Protein AF-A0AAU6DIJ4-F1 (afdb_monomer)

pLDDT: mean 85.03, std 16.24, range [32.97, 98.44]

Secondary structure (DSSP, 8-state):
-PPPHHHHHHHHHHHHHHHHHHHHTT-HHHHHHHHHHHHHHHHHHHHH--SS-HHHHHHHHHHHHHHHHHHHHHTT-HHHHHHHHHHHHHHHHHH-TTTT-GGGHHHHHH-GGG--EEEE-TTS-EEEEE-HHHHHHHHHHHHHHHHHHHHH-TT-----SPPEETT-SGGGT-TT-STTGGGEE-GGGTT--HHHHHHHHHHHHHHHHHHHHTT-GGGHHHHHHHHHHHHHHHTTPPP---PPPPP-

Radius of gyration: 17.23 Å; Cα contacts (8 Å, |Δi|>4): 361; chains: 1; bounding box: 40×43×54 Å

Foldseek 3Di:
DQPDLVVLQLQLQVLLVQLVVCVVVVNLVSSLVSLVRSLVSLLSSVVRDDDDPLLLSLLVNLVSLLVSLVSCVVVVVLLVSLLSLLLSLLSLLVNQPQSLDLVCVVVLQPDPVVPFAFRDHNPRDGHDTHRNLNSLLSNLVSLLSNLVSCLVCVPRDPPPDFQAESPPVCCVVPSPDSVNSSRHAHPVCGPPRSLRSSLVSLVSSLSSLVSSCVPPVVSVVVNVVSVVSSVCSVVVHRDPDDDPDDDD

Sequence (248 aa):
MAFDAESLVRAALAAWEEARAHEAAGRPYKAISAYRRGLTRFLGYRRSVHSLDTAAIYYAFGAMAREMTQQLDRAGAQRKSLEYGRMALVASHLGDPAGGDPQRIPGVLNATRAAPVHQRVLGGGQGPLLAPAVRVAGGAEARALLAGLLRKYPKVRARKRAGWPVDSGDWERGFRAVEPYIQAVSPSCVGLDDHAEMLQLAAESALLYRALSRFAPEYEADARRAEKDLAGMRSGSRPSGIRPSGVR

Structure (mmCIF, N/CA/C/O backbone):
data_AF-A0AAU6DIJ4-F1
#
_entry.id   AF-A0AAU6DIJ4-F1
#
loop_
_atom_site.group_PDB
_atom_site.id
_atom_site.type_symbol
_atom_site.label_atom_id
_atom_site.label_alt_id
_atom_site.label_comp_id
_atom_site.label_asym_id
_atom_site.label_entity_id
_atom_site.label_seq_id
_atom_site.pdbx_PDB_ins_code
_atom_site.Cartn_x
_atom_site.Cartn_y
_atom_site.Cartn_z
_atom_site.occupancy
_atom_site.B_iso_or_equiv
_atom_site.auth_seq_id
_atom_site.auth_comp_id
_atom_site.auth_asym_id
_atom_site.auth_atom_id
_atom_site.pdbx_PDB_model_num
ATOM 1 N N . MET A 1 1 ? -8.858 3.814 -31.417 1.00 41.84 1 MET A N 1
ATOM 2 C CA . MET A 1 1 ? -7.444 4.133 -31.124 1.00 41.84 1 MET A CA 1
ATOM 3 C C . MET A 1 1 ? -7.043 3.386 -29.866 1.00 41.84 1 MET A C 1
ATOM 5 O O . MET A 1 1 ? -7.542 3.723 -28.799 1.00 41.84 1 MET A O 1
ATOM 9 N N . ALA A 1 2 ? -6.234 2.334 -29.993 1.00 49.84 2 ALA A N 1
ATOM 10 C CA . ALA A 1 2 ? -5.614 1.697 -28.836 1.00 49.84 2 ALA A CA 1
ATOM 11 C C . ALA A 1 2 ? -4.536 2.655 -28.314 1.00 49.84 2 ALA A C 1
ATOM 13 O O . ALA A 1 2 ? -3.652 3.045 -29.073 1.00 49.84 2 ALA A O 1
ATOM 14 N N . PHE A 1 3 ? -4.651 3.113 -27.067 1.00 56.78 3 PHE A N 1
ATOM 15 C CA . PHE A 1 3 ? -3.557 3.850 -26.442 1.00 56.78 3 PHE A CA 1
ATOM 16 C C . PHE A 1 3 ? -2.382 2.890 -26.274 1.00 56.78 3 PHE A C 1
ATOM 18 O O . PHE A 1 3 ? -2.567 1.782 -25.774 1.00 56.78 3 PHE A O 1
ATOM 25 N N . ASP A 1 4 ? -1.189 3.319 -26.680 1.00 80.56 4 ASP A N 1
ATOM 26 C CA . ASP A 1 4 ? 0.038 2.591 -26.379 1.00 80.56 4 ASP A CA 1
ATOM 27 C C . ASP A 1 4 ? 0.159 2.451 -24.853 1.00 80.56 4 ASP A C 1
ATOM 29 O O . ASP A 1 4 ? 0.214 3.447 -24.125 1.00 80.56 4 ASP A O 1
ATOM 33 N N . ALA A 1 5 ? 0.141 1.214 -24.361 1.00 82.00 5 ALA A N 1
ATOM 34 C CA . ALA A 1 5 ? 0.205 0.911 -22.942 1.00 82.00 5 ALA A CA 1
ATOM 35 C C . ALA A 1 5 ? 1.461 1.521 -22.295 1.00 82.00 5 ALA A C 1
ATOM 37 O O . ALA A 1 5 ? 1.391 2.078 -21.198 1.00 82.00 5 ALA A O 1
ATOM 38 N N . GLU A 1 6 ? 2.587 1.520 -23.005 1.00 84.38 6 GLU A N 1
ATOM 39 C CA . GLU A 1 6 ? 3.833 2.097 -22.507 1.00 84.38 6 GLU A CA 1
ATOM 40 C C . GLU A 1 6 ? 3.727 3.624 -22.361 1.00 84.38 6 GLU A C 1
ATOM 42 O O . GLU A 1 6 ? 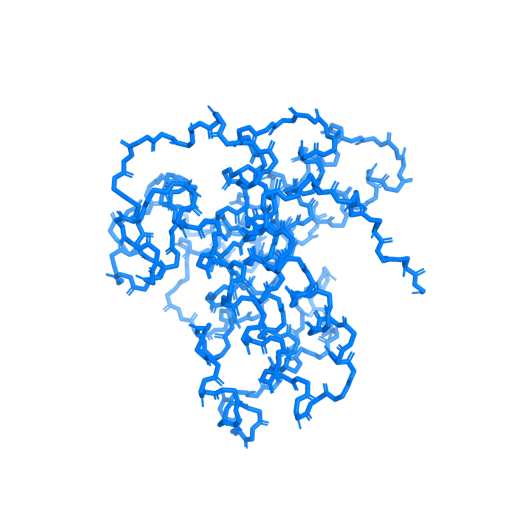4.188 4.197 -21.369 1.00 84.38 6 GLU A O 1
ATOM 47 N N . SER A 1 7 ? 3.027 4.299 -23.281 1.00 87.25 7 SER A N 1
ATOM 48 C CA . SER A 1 7 ? 2.737 5.735 -23.163 1.00 87.25 7 SER A CA 1
ATOM 49 C C . SER A 1 7 ? 1.947 6.078 -21.891 1.00 87.25 7 SER A C 1
ATOM 51 O O . SER A 1 7 ? 2.198 7.108 -21.259 1.00 87.25 7 SER A O 1
ATOM 53 N N . LEU A 1 8 ? 1.030 5.198 -21.467 1.00 88.81 8 LEU A N 1
ATOM 54 C CA . LEU A 1 8 ? 0.241 5.379 -20.247 1.00 88.81 8 LEU A CA 1
ATOM 55 C C . LEU A 1 8 ? 1.105 5.208 -18.997 1.00 88.81 8 LEU A C 1
ATOM 57 O O . LEU A 1 8 ? 1.007 6.031 -18.088 1.00 88.81 8 LEU A O 1
ATOM 61 N N . VAL A 1 9 ? 1.979 4.198 -18.968 1.00 89.31 9 VAL A N 1
ATOM 62 C CA . VAL A 1 9 ? 2.933 3.993 -17.865 1.00 89.31 9 VAL A CA 1
ATOM 63 C C . VAL A 1 9 ? 3.878 5.182 -17.752 1.00 89.31 9 VAL A C 1
ATOM 65 O O . VAL A 1 9 ? 4.013 5.759 -16.676 1.00 89.31 9 VAL A O 1
ATOM 68 N N . ARG A 1 10 ? 4.472 5.621 -18.863 1.00 90.75 10 ARG A N 1
ATOM 69 C CA . ARG A 1 10 ? 5.378 6.775 -18.880 1.00 90.75 10 ARG A CA 1
ATOM 70 C C . ARG A 1 10 ? 4.699 8.047 -18.380 1.00 90.75 10 ARG A C 1
ATOM 72 O O . ARG A 1 10 ? 5.269 8.762 -17.560 1.00 90.75 10 ARG A O 1
ATOM 79 N N . ALA A 1 11 ? 3.470 8.310 -18.827 1.00 92.75 11 ALA A N 1
ATOM 80 C CA . ALA A 1 11 ? 2.687 9.448 -18.355 1.00 92.75 11 ALA A CA 1
ATOM 81 C C . ALA A 1 11 ? 2.325 9.331 -16.864 1.00 92.75 11 ALA A C 1
ATOM 83 O O . ALA A 1 11 ? 2.286 10.344 -16.165 1.00 92.75 11 ALA A O 1
ATOM 84 N N . ALA A 1 12 ? 2.073 8.114 -16.367 1.00 94.00 12 ALA A N 1
ATOM 85 C CA . ALA A 1 12 ? 1.830 7.871 -14.950 1.00 94.00 12 ALA A CA 1
ATOM 86 C C . ALA A 1 12 ? 3.069 8.195 -14.105 1.00 94.00 12 ALA A C 1
ATOM 88 O O . ALA A 1 12 ? 2.968 8.939 -13.132 1.00 94.00 12 ALA A O 1
ATOM 89 N N . LEU A 1 13 ? 4.238 7.693 -14.513 1.00 93.88 13 LEU A N 1
ATOM 90 C CA . LEU A 1 13 ? 5.513 7.924 -13.831 1.00 93.88 13 LEU A CA 1
ATOM 91 C C . LEU A 1 13 ? 5.922 9.401 -13.868 1.00 93.88 13 LEU A C 1
ATOM 93 O O . LEU A 1 13 ? 6.339 9.938 -12.849 1.00 93.88 13 LEU A O 1
ATOM 97 N N . ALA A 1 14 ? 5.723 10.089 -14.997 1.00 95.75 14 ALA A N 1
ATOM 98 C CA . ALA A 1 14 ? 5.971 11.529 -15.094 1.00 95.75 14 ALA A CA 1
ATOM 99 C C . ALA A 1 14 ? 5.113 12.326 -14.099 1.00 95.75 14 ALA A C 1
ATOM 101 O O . ALA A 1 14 ? 5.614 13.208 -13.406 1.00 95.75 14 ALA A O 1
ATOM 102 N N . ALA A 1 15 ? 3.828 11.979 -13.984 1.00 97.00 15 ALA A N 1
ATOM 103 C CA . ALA A 1 15 ? 2.934 12.598 -13.012 1.00 97.00 15 ALA A CA 1
ATOM 104 C C . ALA A 1 15 ? 3.307 12.249 -11.559 1.00 97.00 15 ALA A C 1
ATOM 106 O O . ALA A 1 15 ? 3.036 13.046 -10.662 1.00 97.00 15 ALA A O 1
ATOM 107 N N . TRP A 1 16 ? 3.930 11.088 -11.320 1.00 96.69 16 TRP A N 1
ATOM 108 C CA . TRP A 1 16 ? 4.452 10.716 -10.004 1.00 96.69 16 TRP A CA 1
ATOM 109 C C . TRP A 1 16 ? 5.577 11.650 -9.562 1.00 96.69 16 TRP A C 1
ATOM 111 O O . TRP A 1 16 ? 5.508 12.239 -8.485 1.00 96.69 16 TRP A O 1
ATOM 121 N N . GLU A 1 17 ? 6.582 11.818 -10.419 1.00 96.12 17 GLU A N 1
ATOM 122 C CA . GLU A 1 17 ? 7.731 12.683 -10.146 1.00 96.12 17 GLU A CA 1
ATOM 123 C C . GLU A 1 17 ? 7.293 14.147 -9.993 1.00 96.12 17 GLU A C 1
ATOM 125 O O . GLU A 1 17 ? 7.708 14.833 -9.060 1.00 96.12 17 GLU A O 1
ATOM 130 N N . GLU A 1 18 ? 6.361 14.614 -10.831 1.00 97.62 18 GLU A N 1
ATOM 131 C CA . GLU A 1 18 ? 5.752 15.943 -10.692 1.00 97.62 18 GLU A CA 1
ATOM 132 C C . GLU A 1 18 ? 5.031 16.110 -9.342 1.00 97.62 18 GLU A C 1
ATOM 134 O O . GLU A 1 18 ? 5.143 17.156 -8.695 1.00 97.62 18 GLU A O 1
ATOM 139 N N . ALA A 1 19 ? 4.305 15.084 -8.885 1.00 97.44 19 ALA A N 1
ATOM 140 C CA . ALA A 1 19 ? 3.608 15.120 -7.605 1.00 97.44 19 ALA A CA 1
ATOM 141 C C . ALA A 1 19 ? 4.580 15.237 -6.426 1.00 97.44 19 ALA A C 1
ATOM 143 O O . ALA A 1 19 ? 4.375 16.086 -5.554 1.00 97.44 19 ALA A O 1
ATOM 144 N N . ARG A 1 20 ? 5.664 14.453 -6.435 1.00 97.06 20 ARG A N 1
ATOM 145 C CA . ARG A 1 20 ? 6.728 14.516 -5.422 1.00 97.06 20 ARG A CA 1
ATOM 146 C C . ARG A 1 20 ? 7.462 15.853 -5.445 1.00 97.06 20 ARG A C 1
ATOM 148 O O . ARG A 1 20 ? 7.707 16.427 -4.388 1.00 97.06 20 ARG A O 1
ATOM 155 N N . ALA A 1 21 ? 7.727 16.411 -6.626 1.00 97.62 21 ALA A N 1
ATOM 156 C CA . ALA A 1 21 ? 8.303 17.749 -6.751 1.00 97.62 21 ALA A CA 1
ATOM 157 C C . ALA A 1 21 ? 7.377 18.831 -6.162 1.00 97.62 21 ALA A C 1
ATOM 159 O O . ALA A 1 21 ? 7.832 19.759 -5.492 1.00 97.62 21 ALA A O 1
ATOM 160 N N . HIS A 1 22 ? 6.060 18.717 -6.365 1.00 97.88 22 HIS A N 1
ATOM 161 C CA . HIS A 1 22 ? 5.090 19.606 -5.727 1.00 97.88 22 HIS A CA 1
ATOM 162 C C . HIS A 1 22 ? 5.001 19.417 -4.210 1.00 97.88 22 HIS A C 1
ATOM 164 O O . HIS A 1 22 ? 4.841 20.412 -3.504 1.00 97.88 22 HIS A O 1
ATOM 170 N N . GLU A 1 23 ? 5.119 18.188 -3.709 1.00 95.50 23 GLU A N 1
ATOM 171 C CA . GLU A 1 23 ? 5.196 17.906 -2.273 1.00 95.50 23 GLU A CA 1
ATOM 172 C C . GLU A 1 23 ? 6.442 18.545 -1.650 1.00 95.50 23 GLU A C 1
ATOM 174 O O . GLU A 1 23 ? 6.312 19.310 -0.695 1.00 95.50 23 GLU A O 1
ATOM 179 N N . ALA A 1 24 ? 7.619 18.333 -2.247 1.00 96.56 24 ALA A N 1
ATOM 180 C CA . ALA A 1 24 ? 8.877 18.936 -1.808 1.00 96.56 24 ALA A CA 1
ATOM 181 C C . ALA A 1 24 ? 8.829 20.476 -1.822 1.00 96.56 24 ALA A C 1
ATOM 183 O O . ALA A 1 24 ? 9.413 21.129 -0.963 1.00 96.56 24 ALA A O 1
ATOM 184 N N . ALA A 1 25 ? 8.079 21.065 -2.758 1.00 97.00 25 ALA A N 1
ATOM 185 C CA . ALA A 1 25 ? 7.860 22.508 -2.842 1.00 97.00 25 ALA A CA 1
ATOM 186 C C . ALA A 1 25 ? 6.740 23.039 -1.919 1.00 97.00 25 ALA A C 1
ATOM 188 O O . ALA A 1 25 ? 6.366 24.208 -2.040 1.00 97.00 25 ALA A O 1
ATOM 189 N N . GLY A 1 26 ? 6.144 22.207 -1.056 1.00 95.75 26 GLY A N 1
ATOM 190 C CA . GLY A 1 26 ? 5.075 22.616 -0.138 1.00 95.75 26 GLY A CA 1
ATOM 191 C C . GLY A 1 26 ? 3.753 22.973 -0.829 1.00 95.75 26 GLY A C 1
ATOM 192 O O . GLY A 1 26 ? 3.001 23.815 -0.342 1.00 95.75 26 GLY A O 1
ATOM 193 N N . ARG A 1 27 ? 3.454 22.369 -1.989 1.00 96.69 27 ARG A N 1
ATOM 194 C CA . ARG A 1 27 ? 2.261 22.654 -2.814 1.00 96.69 27 ARG A CA 1
ATOM 195 C C . ARG A 1 27 ? 1.278 21.469 -2.801 1.00 96.69 27 ARG A C 1
ATOM 197 O O . ARG A 1 27 ? 1.095 20.820 -3.836 1.00 96.69 27 ARG A O 1
ATOM 204 N N . PRO A 1 28 ? 0.587 21.196 -1.676 1.00 94.12 28 PRO A N 1
ATOM 205 C CA . PRO A 1 28 ? -0.159 19.949 -1.467 1.00 94.12 28 PRO A CA 1
ATOM 206 C C . PRO A 1 28 ? -1.292 19.735 -2.478 1.00 94.12 28 PRO A C 1
ATOM 208 O O . PRO A 1 28 ? -1.446 18.641 -3.013 1.00 94.12 28 PRO A O 1
ATOM 211 N N . TYR A 1 29 ? -2.052 20.776 -2.830 1.00 94.81 29 TYR A N 1
ATOM 212 C CA . TYR A 1 29 ? -3.134 20.646 -3.815 1.00 94.81 29 TYR A CA 1
ATOM 213 C C . TYR A 1 29 ? -2.626 20.316 -5.224 1.00 94.81 29 TYR A C 1
ATOM 215 O O . TYR A 1 29 ? -3.267 19.556 -5.953 1.00 94.81 29 TYR A O 1
ATOM 223 N N . LYS A 1 30 ? -1.460 20.855 -5.607 1.00 97.25 30 LYS A N 1
ATOM 224 C CA . LYS A 1 30 ? -0.835 20.528 -6.894 1.00 97.25 30 LYS A CA 1
ATOM 225 C C . LYS A 1 30 ? -0.292 19.100 -6.882 1.00 97.25 30 LYS A C 1
ATOM 227 O O . LYS A 1 30 ? -0.527 18.379 -7.847 1.00 97.25 30 LYS A O 1
ATOM 232 N N . ALA A 1 31 ? 0.323 18.673 -5.776 1.00 97.12 31 ALA A N 1
ATOM 233 C CA . ALA A 1 31 ? 0.761 17.291 -5.586 1.00 97.12 31 ALA A CA 1
ATOM 234 C C . ALA A 1 31 ? -0.414 16.307 -5.713 1.00 97.12 31 ALA A C 1
ATOM 236 O O . ALA A 1 31 ? -0.369 15.397 -6.535 1.00 97.12 31 ALA A O 1
ATOM 237 N N . ILE A 1 32 ? -1.522 16.543 -4.998 1.00 96.62 32 ILE A N 1
ATOM 238 C CA . ILE A 1 32 ? -2.745 15.720 -5.076 1.00 96.62 32 ILE A CA 1
ATOM 239 C C . ILE A 1 32 ? -3.291 15.656 -6.510 1.00 96.62 32 ILE A C 1
ATOM 241 O O . ILE A 1 32 ? -3.695 14.588 -6.976 1.00 96.62 32 ILE A O 1
ATOM 245 N N . SER A 1 33 ? -3.311 16.785 -7.226 1.00 96.81 33 SER A N 1
ATOM 246 C CA . SER A 1 33 ? -3.764 16.828 -8.621 1.00 96.81 33 SER A CA 1
ATOM 247 C C . SER A 1 33 ? -2.875 15.978 -9.537 1.00 96.81 33 SER A C 1
ATOM 249 O O . SER A 1 33 ? -3.395 15.191 -10.333 1.00 96.81 33 SER A O 1
ATOM 251 N N . ALA A 1 34 ? -1.552 16.087 -9.392 1.00 97.56 34 ALA A N 1
ATOM 252 C CA . ALA A 1 34 ? -0.582 15.305 -10.153 1.00 97.56 34 ALA A CA 1
ATOM 253 C C . ALA A 1 34 ? -0.686 13.801 -9.839 1.00 97.56 34 ALA A C 1
ATOM 255 O O . ALA A 1 34 ? -0.855 13.011 -10.770 1.00 97.56 34 ALA A O 1
ATOM 256 N N . TYR A 1 35 ? -0.753 13.411 -8.558 1.00 97.56 35 TYR A N 1
ATOM 257 C CA . TYR A 1 35 ? -1.006 12.023 -8.151 1.00 97.56 35 TYR A CA 1
ATOM 258 C C . TYR A 1 35 ? -2.281 11.466 -8.797 1.00 97.56 35 TYR A C 1
ATOM 260 O O . TYR A 1 35 ? -2.257 10.403 -9.416 1.00 97.56 35 TYR A O 1
ATOM 268 N N . ARG A 1 36 ? -3.394 12.212 -8.745 1.00 95.06 36 ARG A N 1
ATOM 269 C CA . ARG A 1 36 ? -4.663 11.790 -9.359 1.00 95.06 36 ARG A CA 1
ATOM 270 C C . ARG A 1 36 ? -4.521 11.530 -10.859 1.00 95.06 36 ARG A C 1
ATOM 272 O O . ARG A 1 36 ? -5.084 10.556 -11.367 1.00 95.06 36 ARG A O 1
ATOM 279 N N . ARG A 1 37 ? -3.795 12.395 -11.581 1.00 95.31 37 ARG A N 1
ATOM 280 C CA . ARG A 1 37 ? -3.504 12.183 -13.009 1.00 95.31 37 ARG A CA 1
ATOM 281 C C . ARG A 1 37 ? -2.711 10.894 -13.202 1.00 95.31 37 ARG A C 1
ATOM 283 O O . ARG A 1 37 ? -3.118 10.086 -14.031 1.00 95.31 37 ARG A O 1
ATOM 290 N N . GLY A 1 38 ? -1.657 10.676 -12.416 1.00 94.50 38 GLY A N 1
ATOM 291 C CA . GLY A 1 38 ? -0.830 9.469 -12.478 1.00 94.50 38 GLY A CA 1
ATOM 292 C C . GLY A 1 38 ? -1.627 8.181 -12.264 1.00 94.50 38 GLY A C 1
ATOM 293 O O . GLY A 1 38 ? -1.618 7.298 -13.122 1.00 94.50 38 GLY A O 1
ATOM 294 N N . LEU A 1 39 ? -2.425 8.113 -11.196 1.00 93.31 39 LEU A N 1
ATOM 295 C CA . LEU A 1 39 ? -3.275 6.950 -10.908 1.00 93.31 39 LEU A CA 1
ATOM 296 C C . LEU A 1 39 ? -4.318 6.712 -12.009 1.00 93.31 39 LEU A C 1
ATOM 298 O O . LEU A 1 39 ? -4.579 5.571 -12.382 1.00 93.31 39 LEU A O 1
ATOM 302 N N . THR A 1 40 ? -4.870 7.778 -12.598 1.00 91.06 40 THR A N 1
ATOM 303 C CA . THR A 1 40 ? -5.788 7.658 -13.745 1.00 91.06 40 THR A CA 1
ATOM 304 C C . THR A 1 40 ? -5.095 7.033 -14.961 1.00 91.06 40 THR A C 1
ATOM 306 O O . THR A 1 40 ? -5.708 6.243 -15.680 1.00 91.06 40 THR A O 1
ATOM 309 N N . ARG A 1 41 ? -3.811 7.341 -15.189 1.00 91.56 41 ARG A N 1
ATOM 310 C CA . ARG A 1 41 ? -3.017 6.729 -16.265 1.00 91.56 41 ARG A CA 1
ATOM 311 C C . ARG A 1 41 ? -2.707 5.260 -15.985 1.00 91.56 41 ARG A C 1
ATOM 313 O O . ARG A 1 41 ? -2.868 4.458 -16.900 1.00 91.56 41 ARG A O 1
ATOM 320 N N . PHE A 1 42 ? -2.380 4.883 -14.747 1.00 90.19 42 PHE A N 1
ATOM 321 C CA . PHE A 1 42 ? -2.226 3.469 -14.374 1.00 90.19 42 PHE A CA 1
ATOM 322 C C . PHE A 1 42 ? -3.524 2.668 -14.534 1.00 90.19 42 PHE A C 1
ATOM 324 O O . PHE A 1 42 ? -3.503 1.557 -15.064 1.00 90.19 42 PHE A O 1
ATOM 331 N N . LEU A 1 43 ? -4.672 3.247 -14.171 1.00 86.12 43 LEU A N 1
ATOM 332 C CA . LEU A 1 43 ? -5.978 2.639 -14.447 1.00 86.12 43 LEU A CA 1
ATOM 333 C C . LEU A 1 43 ? -6.220 2.475 -15.957 1.00 86.12 43 LEU A C 1
ATOM 335 O O . LEU A 1 43 ? -6.726 1.444 -16.394 1.00 86.12 43 LEU A O 1
ATOM 339 N N . GLY A 1 44 ? -5.823 3.464 -16.763 1.00 84.12 44 GLY A N 1
ATOM 340 C CA . GLY A 1 44 ? -5.842 3.373 -18.224 1.00 84.12 44 GLY A CA 1
ATOM 341 C C . GLY A 1 44 ? -4.946 2.257 -18.767 1.00 84.12 44 GLY A C 1
ATOM 342 O O . GLY A 1 44 ? -5.380 1.498 -19.633 1.00 84.12 44 GLY A O 1
ATOM 343 N N . TYR A 1 45 ? -3.720 2.126 -18.246 1.00 83.75 45 TYR A N 1
ATOM 344 C CA . TYR A 1 45 ? -2.791 1.057 -18.625 1.00 83.75 45 TYR A CA 1
ATOM 345 C C . TYR A 1 45 ? -3.417 -0.308 -18.365 1.00 83.75 45 TYR A C 1
ATOM 347 O O . TYR A 1 45 ? -3.458 -1.150 -19.259 1.00 83.75 45 TYR A O 1
ATOM 355 N N . ARG A 1 46 ? -3.994 -0.502 -17.173 1.00 75.94 46 ARG A N 1
ATOM 356 C CA . ARG A 1 46 ? -4.611 -1.782 -16.826 1.00 75.94 46 ARG A CA 1
ATOM 357 C C . ARG A 1 46 ? -5.770 -2.144 -17.755 1.00 75.94 46 ARG A C 1
ATOM 359 O O . ARG A 1 46 ? -5.910 -3.306 -18.113 1.00 75.94 46 ARG A O 1
ATOM 366 N N . ARG A 1 47 ? -6.563 -1.162 -18.189 1.00 74.31 47 ARG A N 1
ATOM 367 C CA . ARG A 1 47 ? -7.629 -1.375 -19.186 1.00 74.31 47 ARG A CA 1
ATOM 368 C C . ARG A 1 47 ? -7.105 -1.795 -20.561 1.00 74.31 47 ARG A C 1
ATOM 370 O O . ARG A 1 47 ? -7.881 -2.313 -21.352 1.00 74.31 47 ARG A O 1
ATOM 377 N N . SER A 1 48 ? -5.833 -1.532 -20.852 1.00 72.44 48 SER A N 1
ATOM 378 C CA . SER A 1 48 ? -5.238 -1.708 -22.180 1.00 72.44 48 SER A CA 1
ATOM 379 C C . SER A 1 48 ? -4.397 -2.985 -22.309 1.00 72.44 48 SER A C 1
ATOM 381 O O . SER A 1 48 ? -4.016 -3.334 -23.421 1.00 72.44 48 SER A O 1
ATOM 383 N N . VAL A 1 49 ? -4.088 -3.682 -21.206 1.00 71.62 49 VAL A N 1
ATOM 384 C CA . VAL A 1 49 ? -3.152 -4.823 -21.200 1.00 71.62 49 VAL A CA 1
ATOM 385 C C . VAL A 1 49 ? -3.752 -6.050 -20.513 1.00 71.62 49 VAL A C 1
ATOM 387 O O . VAL A 1 49 ? -4.198 -5.970 -19.367 1.00 71.62 49 VAL A O 1
ATOM 390 N N . HIS A 1 50 ? -3.686 -7.200 -21.198 1.00 60.50 50 HIS A N 1
ATOM 391 C CA . HIS A 1 50 ? -4.134 -8.514 -20.711 1.00 60.50 50 HIS A CA 1
ATOM 392 C C . HIS A 1 50 ? -2.989 -9.466 -20.277 1.00 60.50 50 HIS A C 1
ATOM 394 O O . HIS A 1 50 ? -3.287 -10.561 -19.814 1.00 60.50 50 HIS A O 1
ATOM 400 N N . SER A 1 51 ? -1.701 -9.091 -20.389 1.00 59.00 51 SER A N 1
ATOM 401 C CA . SER A 1 51 ? -0.549 -9.989 -20.127 1.00 59.00 51 SER A CA 1
ATOM 402 C C . SER A 1 51 ? 0.533 -9.435 -19.165 1.00 59.00 51 SER A C 1
ATOM 404 O O . SER A 1 51 ? 0.377 -8.365 -18.585 1.00 59.00 51 SER A O 1
ATOM 406 N N . LEU A 1 52 ? 1.611 -10.219 -18.988 1.00 49.59 52 LEU A N 1
ATOM 407 C CA . LEU A 1 52 ? 2.216 -10.703 -17.731 1.00 49.59 52 LEU A CA 1
ATOM 408 C C . LEU A 1 52 ? 3.259 -9.827 -16.997 1.00 49.59 52 LEU A C 1
ATOM 410 O O . LEU A 1 52 ? 3.682 -10.234 -15.917 1.00 49.59 52 LEU A O 1
ATOM 414 N N . ASP A 1 53 ? 3.665 -8.647 -17.477 1.00 61.44 53 ASP A N 1
ATOM 415 C CA . ASP A 1 53 ? 4.647 -7.811 -16.740 1.00 61.44 53 ASP A CA 1
ATOM 416 C C . ASP A 1 53 ? 3.980 -6.805 -15.784 1.00 61.44 53 ASP A C 1
ATOM 418 O O . ASP A 1 53 ? 4.297 -5.615 -15.710 1.00 61.44 53 ASP A O 1
ATOM 422 N N . THR A 1 54 ? 2.964 -7.284 -15.067 1.00 79.25 54 THR A N 1
ATOM 423 C CA . THR A 1 54 ? 2.098 -6.443 -14.241 1.00 79.25 54 THR A CA 1
ATOM 424 C C . THR A 1 54 ? 2.661 -6.192 -12.849 1.00 79.25 54 THR A C 1
ATOM 426 O O . THR A 1 54 ? 2.268 -5.220 -12.212 1.00 79.25 54 THR A O 1
ATOM 429 N N . ALA A 1 55 ? 3.593 -7.017 -12.362 1.00 85.75 55 ALA A N 1
ATOM 430 C CA . ALA A 1 55 ? 4.081 -6.933 -10.985 1.00 85.75 55 ALA A CA 1
ATOM 431 C C . ALA A 1 55 ? 4.783 -5.596 -10.686 1.00 85.75 55 ALA A C 1
ATOM 433 O O . ALA A 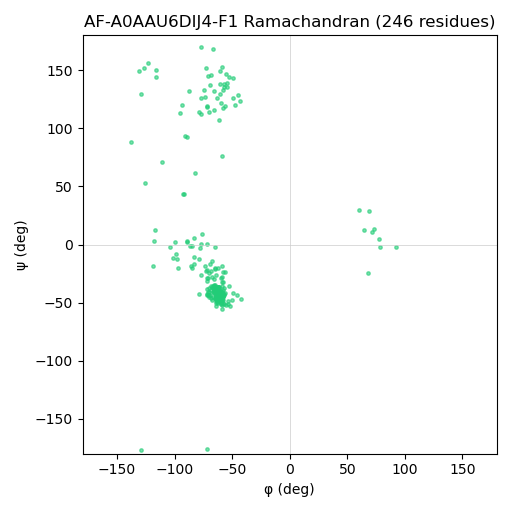1 55 ? 4.463 -4.942 -9.692 1.00 85.75 55 ALA A O 1
ATOM 434 N N . ALA A 1 56 ? 5.693 -5.152 -11.562 1.00 87.62 56 ALA A N 1
ATOM 435 C CA . ALA A 1 56 ? 6.385 -3.870 -11.401 1.00 87.62 56 ALA A CA 1
ATOM 436 C C . ALA A 1 56 ? 5.421 -2.674 -11.514 1.00 87.62 56 ALA A C 1
ATOM 438 O O . ALA A 1 56 ? 5.560 -1.684 -10.793 1.00 87.62 56 ALA A O 1
ATOM 439 N N . ILE A 1 57 ? 4.412 -2.782 -12.384 1.00 89.31 57 ILE A N 1
ATOM 440 C CA . ILE A 1 57 ? 3.391 -1.746 -12.564 1.00 89.31 57 ILE A CA 1
ATOM 441 C C . ILE A 1 57 ? 2.467 -1.662 -11.355 1.00 89.31 57 ILE A C 1
ATOM 443 O O . ILE A 1 57 ? 2.203 -0.568 -10.868 1.00 89.31 57 ILE A O 1
ATOM 447 N N . TYR A 1 58 ? 2.001 -2.795 -10.838 1.00 90.69 58 TYR A N 1
ATOM 448 C CA . TYR A 1 58 ? 1.167 -2.845 -9.644 1.00 90.69 58 TYR A CA 1
ATOM 449 C C . TYR A 1 58 ? 1.911 -2.369 -8.404 1.00 90.69 58 TYR A C 1
ATOM 451 O O . TYR A 1 58 ? 1.332 -1.642 -7.598 1.00 90.69 58 TYR A O 1
ATOM 459 N N . TYR A 1 59 ? 3.204 -2.678 -8.295 1.00 92.12 59 TYR A N 1
ATOM 460 C CA . TYR A 1 59 ? 4.050 -2.095 -7.262 1.00 92.12 59 TYR A CA 1
ATOM 461 C C . TYR A 1 59 ? 4.091 -0.562 -7.360 1.00 92.12 59 TYR A C 1
ATOM 463 O O . TYR A 1 59 ? 3.797 0.118 -6.376 1.00 92.12 59 TYR A O 1
ATOM 471 N N . ALA A 1 60 ? 4.390 -0.009 -8.543 1.00 93.31 60 ALA A N 1
ATOM 472 C CA . ALA A 1 60 ? 4.427 1.440 -8.762 1.00 93.31 60 ALA A CA 1
ATOM 473 C C . ALA A 1 60 ? 3.062 2.103 -8.505 1.00 93.31 60 ALA A C 1
ATOM 475 O O . ALA A 1 60 ? 2.976 3.133 -7.838 1.00 93.31 60 ALA A O 1
ATOM 476 N N . PHE A 1 61 ? 1.983 1.480 -8.978 1.00 93.56 61 PHE A N 1
ATOM 477 C CA . PHE A 1 61 ? 0.618 1.949 -8.775 1.00 93.56 61 PHE A CA 1
ATOM 478 C C . PHE A 1 61 ? 0.238 1.943 -7.287 1.00 93.56 61 PHE A C 1
ATOM 480 O O . PHE A 1 61 ? -0.276 2.939 -6.779 1.00 93.56 61 PHE A O 1
ATOM 487 N N . GLY A 1 62 ? 0.546 0.860 -6.570 1.00 94.94 62 GLY A N 1
ATOM 488 C CA . GLY A 1 62 ? 0.320 0.744 -5.132 1.00 94.94 62 GLY A CA 1
ATOM 489 C C . GLY A 1 62 ? 1.103 1.786 -4.340 1.00 94.94 62 GLY A C 1
ATOM 490 O O . GLY A 1 62 ? 0.517 2.471 -3.506 1.00 94.94 62 GLY A O 1
ATOM 491 N N . ALA A 1 63 ? 2.392 1.964 -4.638 1.00 96.50 63 ALA A N 1
ATOM 492 C CA . ALA A 1 63 ? 3.240 2.960 -3.984 1.00 96.50 63 ALA A CA 1
ATOM 493 C C . ALA A 1 63 ? 2.723 4.393 -4.199 1.00 96.50 63 ALA A C 1
ATOM 495 O O . ALA A 1 63 ? 2.502 5.118 -3.229 1.00 96.50 63 ALA A O 1
ATOM 496 N N . MET A 1 64 ? 2.411 4.771 -5.444 1.00 96.69 64 MET A N 1
ATOM 497 C CA . MET A 1 64 ? 1.820 6.077 -5.753 1.00 96.69 64 MET A CA 1
ATOM 498 C C . MET A 1 64 ? 0.475 6.282 -5.033 1.00 96.69 64 MET A C 1
ATOM 500 O O . MET A 1 64 ? 0.198 7.366 -4.518 1.00 96.69 64 MET A O 1
ATOM 504 N N . ALA A 1 65 ? -0.372 5.249 -4.968 1.00 96.62 65 ALA A N 1
ATOM 505 C CA . ALA A 1 65 ? -1.656 5.329 -4.278 1.00 96.62 65 ALA A CA 1
ATOM 506 C C . ALA A 1 65 ? -1.490 5.492 -2.756 1.00 96.62 65 ALA A C 1
ATOM 508 O O . ALA A 1 65 ? -2.259 6.241 -2.147 1.00 96.62 65 ALA A O 1
ATOM 509 N N . ARG A 1 66 ? -0.479 4.859 -2.136 1.00 97.81 66 ARG A N 1
ATOM 510 C CA . ARG A 1 66 ? -0.135 5.068 -0.715 1.00 97.81 66 ARG A CA 1
ATOM 511 C C . ARG A 1 66 ? 0.321 6.505 -0.457 1.00 97.81 66 ARG A C 1
ATOM 513 O O . ARG A 1 66 ? -0.207 7.143 0.454 1.00 97.81 66 ARG A O 1
ATOM 520 N N . GLU A 1 67 ? 1.208 7.046 -1.290 1.00 98.06 67 GLU A N 1
ATOM 521 C CA . GLU A 1 67 ? 1.662 8.443 -1.188 1.00 98.06 67 GLU A CA 1
ATOM 522 C C . GLU A 1 67 ? 0.491 9.430 -1.326 1.00 98.06 67 GLU A C 1
ATOM 524 O O . GLU A 1 67 ? 0.295 10.299 -0.472 1.00 98.06 67 GLU A O 1
ATOM 529 N N . MET A 1 68 ? -0.369 9.247 -2.336 1.00 97.12 68 MET A N 1
ATOM 530 C CA . MET A 1 68 ? -1.571 10.070 -2.511 1.00 97.12 68 MET A CA 1
ATOM 531 C C . MET A 1 68 ? -2.515 9.982 -1.307 1.00 97.12 68 MET A C 1
ATOM 533 O O . MET A 1 68 ? -3.069 10.993 -0.871 1.00 97.12 68 MET A O 1
ATOM 537 N N . THR A 1 69 ? -2.698 8.780 -0.763 1.00 97.38 69 THR A N 1
ATOM 538 C CA . THR A 1 69 ? -3.536 8.538 0.414 1.00 97.38 69 THR A CA 1
ATOM 539 C C . THR A 1 69 ? -3.034 9.324 1.622 1.00 97.38 69 THR A C 1
ATOM 541 O O . THR A 1 69 ? -3.828 9.982 2.294 1.00 97.38 69 THR A O 1
ATOM 544 N N . GLN A 1 70 ? -1.721 9.323 1.861 1.00 97.38 70 GLN A N 1
ATOM 545 C CA . GLN A 1 70 ? -1.100 10.103 2.930 1.00 97.38 70 GLN A CA 1
ATOM 546 C C . GLN A 1 70 ? -1.245 11.616 2.699 1.00 97.38 70 GLN A C 1
ATOM 548 O O . GLN A 1 70 ? -1.549 12.340 3.647 1.00 97.38 70 GLN A O 1
ATOM 553 N N . GLN A 1 71 ? -1.108 12.112 1.461 1.00 96.62 71 GLN A N 1
ATOM 554 C CA . GLN A 1 71 ? -1.357 13.533 1.164 1.00 96.62 71 GLN A CA 1
ATOM 555 C C . GLN A 1 71 ? -2.799 13.943 1.463 1.00 96.62 71 GLN A C 1
ATOM 557 O O . GLN A 1 71 ? -3.044 14.989 2.063 1.00 96.62 71 GLN A O 1
ATOM 562 N N . LEU A 1 72 ? -3.763 13.115 1.060 1.00 96.88 72 LEU A N 1
ATOM 563 C CA . LEU A 1 72 ? -5.180 13.359 1.323 1.00 96.88 72 LEU A CA 1
ATOM 564 C C . LEU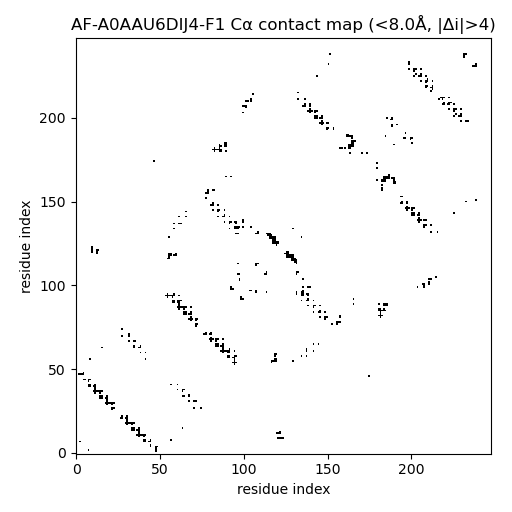 A 1 72 ? -5.494 13.319 2.819 1.00 96.88 72 LEU A C 1
ATOM 566 O O . LEU A 1 72 ? -6.267 14.148 3.296 1.00 96.88 72 LEU A O 1
ATOM 570 N N . ASP A 1 73 ? -4.878 12.393 3.554 1.00 96.69 73 ASP A N 1
ATOM 571 C CA . ASP A 1 73 ? -4.993 12.301 5.009 1.00 96.69 73 ASP A CA 1
ATOM 572 C C . ASP A 1 73 ? -4.486 13.577 5.699 1.00 96.69 73 ASP A C 1
ATOM 574 O O . ASP A 1 73 ? -5.193 14.162 6.524 1.00 96.69 73 ASP A O 1
ATOM 578 N N . ARG A 1 74 ? -3.302 14.065 5.301 1.00 95.50 74 ARG A N 1
ATOM 579 C CA . ARG A 1 74 ? -2.719 15.326 5.797 1.00 95.50 74 ARG A CA 1
ATOM 580 C C . ARG A 1 74 ? -3.580 16.541 5.448 1.00 95.50 74 ARG A C 1
ATOM 582 O O . ARG A 1 74 ? -3.712 17.445 6.264 1.00 95.50 74 ARG A O 1
ATOM 589 N N . ALA A 1 75 ? -4.202 16.546 4.270 1.00 94.19 75 ALA A N 1
ATOM 590 C CA . ALA A 1 75 ? -5.119 17.598 3.831 1.00 94.19 75 ALA A CA 1
ATOM 591 C C . ALA A 1 75 ? -6.525 17.506 4.465 1.00 94.19 75 ALA A C 1
ATOM 593 O O . ALA A 1 75 ? -7.399 18.304 4.133 1.00 94.19 75 ALA A O 1
ATOM 594 N N . GLY A 1 76 ? -6.782 16.524 5.340 1.00 94.44 76 GLY A N 1
ATOM 595 C CA . GLY A 1 76 ? -8.084 16.339 5.988 1.00 94.44 76 GLY A CA 1
ATOM 596 C C . GLY A 1 76 ? -9.180 15.795 5.064 1.00 94.44 76 GLY A C 1
ATOM 597 O O . GLY A 1 76 ? -10.354 15.795 5.433 1.00 94.44 76 GLY A O 1
ATOM 598 N N . ALA A 1 77 ? -8.832 15.290 3.879 1.00 94.50 77 ALA A N 1
ATOM 599 C CA . ALA A 1 77 ? -9.770 14.752 2.897 1.00 94.50 77 ALA A CA 1
ATOM 600 C C . ALA A 1 77 ? -10.153 13.289 3.211 1.00 94.50 77 ALA A C 1
ATOM 602 O O . ALA A 1 77 ? -9.928 12.385 2.408 1.00 94.50 77 ALA A O 1
ATOM 603 N N . GLN A 1 78 ? -10.766 13.065 4.377 1.00 94.38 78 GLN A N 1
ATOM 604 C CA . GLN A 1 78 ? -10.993 11.753 5.016 1.00 94.38 78 GLN A CA 1
ATOM 605 C C . GLN A 1 78 ? -11.623 10.693 4.096 1.00 94.38 78 GLN A C 1
ATOM 607 O O . GLN A 1 78 ? -11.165 9.560 3.994 1.00 94.38 78 GLN A O 1
ATOM 612 N N . ARG A 1 79 ? -12.693 11.057 3.381 1.00 92.06 79 ARG A N 1
ATOM 613 C CA . ARG A 1 79 ? -13.357 10.119 2.467 1.00 92.06 79 ARG A CA 1
ATOM 614 C C . ARG A 1 79 ? -12.447 9.733 1.304 1.00 92.06 79 ARG A C 1
ATOM 616 O O . ARG A 1 79 ? -12.438 8.583 0.882 1.00 92.06 79 ARG A O 1
ATOM 623 N N . LYS A 1 80 ? -11.695 10.699 0.772 1.00 92.31 80 LYS A N 1
ATOM 624 C CA . LYS A 1 80 ? -10.778 10.454 -0.339 1.00 92.31 80 LYS A CA 1
ATOM 625 C C . LYS A 1 80 ? -9.572 9.643 0.114 1.00 92.31 80 LYS A C 1
ATOM 627 O O . LYS A 1 80 ? -9.176 8.756 -0.629 1.00 92.31 80 LYS A O 1
ATOM 632 N N . SER A 1 81 ? -9.035 9.869 1.312 1.00 95.25 81 SER A N 1
ATOM 633 C CA . SER A 1 81 ? -7.958 9.019 1.830 1.00 95.25 81 SER A CA 1
ATOM 634 C C . SER A 1 81 ? -8.410 7.562 1.972 1.00 95.25 81 SER A C 1
ATOM 636 O O . SER A 1 81 ? -7.674 6.677 1.557 1.00 95.25 81 SER A O 1
ATOM 638 N N . LEU A 1 82 ? -9.640 7.289 2.421 1.00 93.88 82 LEU A N 1
ATOM 639 C CA . LEU A 1 82 ? -10.185 5.921 2.427 1.00 93.88 82 LEU A CA 1
ATOM 640 C C . LEU A 1 82 ? -10.342 5.331 1.013 1.00 93.88 82 LEU A C 1
ATOM 642 O O . LEU A 1 82 ? -9.920 4.202 0.772 1.00 93.88 82 LEU A O 1
ATOM 646 N N . GLU A 1 83 ? -10.910 6.086 0.064 1.00 91.81 83 GLU A N 1
ATOM 647 C CA . GLU A 1 83 ? -11.088 5.635 -1.329 1.00 91.81 83 GLU A CA 1
ATOM 648 C C . GLU A 1 83 ? -9.739 5.278 -1.992 1.00 91.81 83 GLU A C 1
ATOM 650 O O . GLU A 1 83 ? -9.608 4.218 -2.605 1.00 91.81 83 GLU A O 1
ATOM 655 N N . TYR A 1 84 ? -8.716 6.125 -1.838 1.00 93.62 84 TYR A N 1
ATOM 656 C CA . TYR A 1 84 ? -7.380 5.862 -2.387 1.00 93.62 84 TYR A CA 1
ATOM 657 C C . TYR A 1 84 ? -6.580 4.843 -1.564 1.00 93.62 84 TYR A C 1
ATOM 659 O O . TYR A 1 84 ? -5.773 4.116 -2.140 1.00 93.62 84 TYR A O 1
ATOM 667 N N . GLY A 1 85 ? -6.859 4.700 -0.266 1.00 95.25 85 GLY A N 1
ATOM 668 C CA . GLY A 1 85 ? -6.307 3.631 0.567 1.00 95.25 85 GLY A CA 1
ATOM 669 C C . GLY A 1 85 ? -6.764 2.249 0.098 1.00 95.25 85 GLY A C 1
ATOM 670 O O . GLY A 1 85 ? -5.953 1.329 0.011 1.00 95.25 85 GLY A O 1
ATOM 671 N N . ARG A 1 86 ? -8.032 2.111 -0.311 1.00 93.81 86 ARG A N 1
ATOM 672 C CA . ARG A 1 86 ? -8.548 0.880 -0.943 1.00 93.81 86 ARG A CA 1
ATOM 673 C C . ARG A 1 86 ? -7.898 0.609 -2.302 1.00 93.81 86 ARG A C 1
ATOM 675 O O . ARG A 1 86 ? -7.496 -0.519 -2.577 1.00 93.81 86 ARG A O 1
ATOM 682 N N . MET A 1 87 ? -7.692 1.649 -3.113 1.00 91.62 87 MET A N 1
ATOM 683 C CA . MET A 1 87 ? -6.945 1.527 -4.372 1.00 91.62 87 MET A CA 1
ATOM 684 C C . MET A 1 87 ? -5.498 1.068 -4.134 1.00 91.62 87 MET A C 1
ATOM 686 O O . MET A 1 87 ? -5.002 0.200 -4.853 1.00 91.62 87 MET A O 1
ATOM 690 N N . ALA A 1 88 ? -4.843 1.607 -3.102 1.00 95.25 88 ALA A N 1
ATOM 691 C CA . ALA A 1 88 ? -3.505 1.199 -2.700 1.00 95.25 88 ALA A CA 1
ATOM 692 C C . ALA A 1 88 ? -3.465 -0.260 -2.233 1.00 95.25 88 ALA A C 1
ATOM 694 O O . ALA A 1 88 ? -2.556 -0.985 -2.638 1.00 95.25 88 ALA A O 1
ATOM 695 N N . LEU A 1 89 ? -4.447 -0.705 -1.437 1.00 94.50 89 LEU A N 1
ATOM 696 C CA . LEU A 1 89 ? -4.576 -2.099 -1.001 1.00 94.50 89 LEU A CA 1
ATOM 697 C C . LEU A 1 89 ? -4.621 -3.047 -2.201 1.00 94.50 89 LEU A C 1
ATOM 699 O O . LEU A 1 89 ? -3.815 -3.969 -2.279 1.00 94.50 89 LEU A O 1
ATOM 703 N N . VAL A 1 90 ? -5.511 -2.782 -3.157 1.00 91.19 90 VAL A N 1
ATOM 704 C CA . VAL A 1 90 ? -5.668 -3.596 -4.369 1.00 91.19 90 VAL A CA 1
ATOM 705 C C . VAL A 1 90 ? -4.391 -3.664 -5.183 1.00 91.19 90 VAL A C 1
ATOM 707 O O . VAL A 1 90 ? -3.910 -4.750 -5.486 1.00 91.19 90 VAL A O 1
ATOM 710 N N . ALA A 1 91 ? -3.840 -2.509 -5.557 1.00 92.00 91 ALA A N 1
ATOM 711 C CA . ALA A 1 91 ? -2.664 -2.476 -6.413 1.00 92.00 91 ALA A CA 1
ATOM 712 C C . ALA A 1 91 ? -1.472 -3.156 -5.726 1.00 92.00 91 ALA A C 1
ATOM 714 O O . ALA A 1 91 ? -0.755 -3.924 -6.356 1.00 92.00 91 ALA A O 1
ATOM 715 N N . SER A 1 92 ? -1.307 -2.951 -4.418 1.00 94.69 92 SER A N 1
ATOM 716 C CA . SER A 1 92 ? -0.220 -3.585 -3.668 1.00 94.69 92 SER A CA 1
ATOM 717 C C . SER A 1 92 ? -0.427 -5.094 -3.521 1.00 94.69 92 SER A C 1
ATOM 719 O O . SER A 1 92 ? 0.537 -5.837 -3.647 1.00 94.69 92 SER A O 1
ATOM 721 N N . HIS A 1 93 ? -1.665 -5.556 -3.322 1.00 93.00 93 HIS A N 1
ATOM 722 C CA . HIS A 1 93 ? -2.000 -6.982 -3.297 1.00 93.00 93 HIS A CA 1
ATOM 723 C C . HIS A 1 93 ? -1.696 -7.654 -4.644 1.00 93.00 93 HIS A C 1
ATOM 725 O O . HIS A 1 93 ? -1.054 -8.694 -4.678 1.00 93.00 93 HIS A O 1
ATOM 731 N N . LEU A 1 94 ? -2.082 -7.035 -5.763 1.00 88.38 94 LEU A N 1
ATOM 732 C CA . LEU A 1 94 ? -1.814 -7.572 -7.103 1.00 88.38 94 LEU A CA 1
ATOM 733 C C . LEU A 1 94 ? -0.317 -7.561 -7.476 1.00 88.38 94 LEU A C 1
ATOM 735 O O . LEU A 1 94 ? 0.111 -8.308 -8.354 1.00 88.38 94 LEU A O 1
ATOM 739 N N . GLY A 1 95 ? 0.483 -6.700 -6.839 1.00 89.88 95 GLY A N 1
ATOM 740 C CA . GLY A 1 95 ? 1.942 -6.674 -6.987 1.00 89.88 95 GLY A CA 1
ATOM 741 C C . GLY A 1 95 ? 2.683 -7.644 -6.057 1.00 89.88 95 GLY A C 1
ATOM 742 O O . GLY A 1 95 ? 3.852 -7.962 -6.312 1.00 89.88 95 GLY A O 1
ATOM 743 N N . ASP A 1 96 ? 2.018 -8.110 -4.998 1.00 92.62 96 ASP A N 1
ATOM 744 C CA . ASP A 1 96 ? 2.556 -9.001 -3.976 1.00 92.62 96 ASP A CA 1
ATOM 745 C C . ASP A 1 96 ? 2.585 -10.458 -4.484 1.00 92.62 96 ASP A C 1
ATOM 747 O O . ASP A 1 96 ? 1.534 -11.068 -4.684 1.00 92.62 96 ASP A O 1
ATOM 751 N N . PRO A 1 97 ? 3.774 -11.068 -4.665 1.00 92.06 97 PRO A N 1
ATOM 752 C CA . PRO A 1 97 ? 3.876 -12.446 -5.140 1.00 92.06 97 PRO A CA 1
ATOM 753 C C . PRO A 1 97 ? 3.296 -13.482 -4.160 1.00 92.06 97 PRO A C 1
ATOM 755 O O . PRO A 1 97 ? 2.971 -14.594 -4.582 1.00 92.06 97 PRO A O 1
ATOM 758 N N . ALA A 1 98 ? 3.158 -13.149 -2.872 1.00 92.56 98 ALA A N 1
ATOM 759 C CA . ALA A 1 98 ? 2.515 -14.002 -1.875 1.00 92.56 98 ALA A CA 1
ATOM 760 C C . ALA A 1 98 ? 0.981 -13.860 -1.868 1.00 92.56 98 ALA A C 1
ATOM 762 O O . ALA A 1 98 ? 0.308 -14.670 -1.232 1.00 92.56 98 ALA A O 1
ATOM 763 N N . GLY A 1 99 ? 0.416 -12.863 -2.563 1.00 89.62 99 GLY A N 1
ATOM 764 C CA . GLY A 1 99 ? -1.026 -12.583 -2.556 1.00 89.62 99 GLY A CA 1
ATOM 765 C C . GLY A 1 99 ? -1.562 -12.252 -1.160 1.00 89.62 99 GLY A C 1
ATOM 766 O O . GLY A 1 99 ? -2.695 -12.582 -0.827 1.00 89.62 99 GLY A O 1
ATOM 767 N N . GLY A 1 100 ? -0.737 -11.664 -0.289 1.00 91.81 100 GLY A N 1
ATOM 768 C CA . GLY A 1 100 ? -1.106 -11.392 1.095 1.00 91.81 100 GLY A CA 1
ATOM 769 C C . GLY A 1 100 ? -1.202 -12.607 2.018 1.00 91.81 100 GLY A C 1
ATOM 770 O O . GLY A 1 100 ? -1.691 -12.439 3.133 1.00 91.81 100 GLY A O 1
ATOM 771 N N . ASP A 1 101 ? -0.742 -13.790 1.603 1.00 94.88 101 ASP A N 1
ATOM 772 C CA . ASP A 1 101 ? -0.703 -14.986 2.449 1.00 94.88 101 ASP A CA 1
ATOM 773 C C . ASP A 1 101 ? 0.679 -15.156 3.120 1.00 94.88 101 ASP A C 1
ATOM 775 O O . ASP A 1 101 ? 1.670 -15.464 2.442 1.00 94.88 101 ASP A O 1
ATOM 779 N N . PRO A 1 102 ? 0.773 -15.024 4.458 1.00 94.44 102 PRO A N 1
ATOM 780 C CA . PRO A 1 102 ? 2.026 -15.200 5.184 1.00 94.44 102 PRO A CA 1
ATOM 781 C C . PRO A 1 102 ? 2.666 -16.585 5.012 1.00 94.44 102 PRO A C 1
ATOM 783 O O . PRO A 1 102 ? 3.889 -16.701 5.102 1.00 94.44 102 PRO A O 1
ATOM 786 N N . GLN A 1 103 ? 1.875 -17.636 4.766 1.00 94.81 103 GLN A N 1
ATOM 787 C CA . GLN A 1 103 ? 2.386 -19.002 4.605 1.00 94.81 103 GLN A CA 1
ATOM 788 C C . GLN A 1 103 ? 3.125 -19.195 3.277 1.00 94.81 103 GLN A C 1
ATOM 790 O O . GLN A 1 103 ? 3.991 -20.063 3.173 1.00 94.81 103 GLN A O 1
ATOM 795 N N . ARG A 1 104 ? 2.838 -18.359 2.272 1.00 94.00 104 ARG A N 1
ATOM 796 C CA . ARG A 1 104 ? 3.489 -18.411 0.955 1.00 94.00 104 ARG A CA 1
ATOM 797 C C . ARG A 1 104 ? 4.828 -17.679 0.916 1.00 94.00 104 ARG A C 1
ATOM 799 O O . ARG A 1 104 ? 5.616 -17.947 0.010 1.00 94.00 104 ARG A O 1
ATOM 806 N N . ILE A 1 105 ? 5.114 -16.809 1.894 1.00 93.88 105 ILE A N 1
ATOM 807 C CA . ILE A 1 105 ? 6.341 -15.993 1.956 1.00 93.88 105 ILE A CA 1
ATOM 808 C C . ILE A 1 105 ? 7.624 -16.831 1.802 1.00 93.88 105 ILE A C 1
ATOM 810 O O . ILE A 1 105 ? 8.398 -16.531 0.895 1.00 93.88 105 ILE A O 1
ATOM 814 N N . PRO A 1 106 ? 7.859 -17.909 2.577 1.00 91.75 106 PRO A N 1
ATOM 815 C CA . PRO A 1 106 ? 9.082 -18.703 2.433 1.00 91.75 106 PRO A CA 1
ATOM 816 C C . PRO A 1 106 ? 9.257 -19.258 1.013 1.00 91.75 106 PRO A C 1
ATOM 818 O O . PRO A 1 106 ? 10.357 -19.261 0.469 1.00 91.75 106 PRO A O 1
ATOM 821 N N . GLY A 1 107 ? 8.161 -19.696 0.388 1.00 90.38 107 GLY A N 1
ATOM 822 C CA . GLY A 1 107 ? 8.177 -20.213 -0.977 1.00 90.38 107 GLY A CA 1
ATOM 823 C C . GLY A 1 107 ? 8.508 -19.132 -2.004 1.00 90.38 107 GLY A C 1
ATOM 824 O O . GLY A 1 107 ? 9.350 -19.354 -2.867 1.00 90.38 107 GLY A O 1
ATOM 825 N N . VAL A 1 108 ? 7.898 -17.946 -1.905 1.00 91.06 108 VAL A N 1
ATOM 826 C CA . VAL A 1 108 ? 8.136 -16.865 -2.880 1.00 91.06 108 VAL A CA 1
ATOM 827 C C . VAL A 1 108 ? 9.512 -16.224 -2.740 1.00 91.06 108 VAL A C 1
ATOM 829 O O . VAL A 1 108 ? 10.051 -15.769 -3.740 1.00 91.06 108 VAL A O 1
ATOM 832 N N . LEU A 1 109 ? 10.106 -16.201 -1.545 1.00 88.81 109 LEU A N 1
ATOM 833 C CA . LEU A 1 109 ? 11.467 -15.681 -1.372 1.00 88.81 109 LEU A CA 1
ATOM 834 C C . LEU A 1 109 ? 12.524 -16.615 -1.983 1.00 88.81 109 LEU A C 1
ATOM 836 O O . LEU A 1 109 ? 13.559 -16.141 -2.439 1.00 88.81 109 LEU A O 1
ATOM 840 N N . ASN A 1 110 ? 12.240 -17.919 -2.035 1.00 82.50 110 ASN A N 1
ATOM 841 C CA . ASN A 1 110 ? 13.157 -18.937 -2.554 1.00 82.50 110 ASN A CA 1
ATOM 842 C C . ASN A 1 110 ? 12.884 -19.334 -4.019 1.00 82.50 110 ASN A C 1
ATOM 844 O O . ASN A 1 110 ? 13.699 -20.017 -4.637 1.00 82.50 110 ASN A O 1
ATOM 848 N N . ALA A 1 111 ? 11.737 -18.951 -4.592 1.00 76.94 111 ALA A N 1
ATOM 849 C CA . ALA A 1 111 ? 11.324 -19.390 -5.923 1.00 76.94 111 ALA A CA 1
ATOM 850 C C . ALA A 1 111 ? 11.859 -18.498 -7.054 1.00 76.94 111 ALA A C 1
ATOM 852 O O . ALA A 1 111 ? 11.616 -17.294 -7.091 1.00 76.94 111 ALA A O 1
ATOM 853 N N . THR A 1 112 ? 12.420 -19.122 -8.095 1.00 59.41 112 THR A N 1
ATOM 854 C CA . THR A 1 112 ? 12.863 -18.450 -9.333 1.00 59.41 112 THR A CA 1
ATOM 855 C C . THR A 1 112 ? 11.724 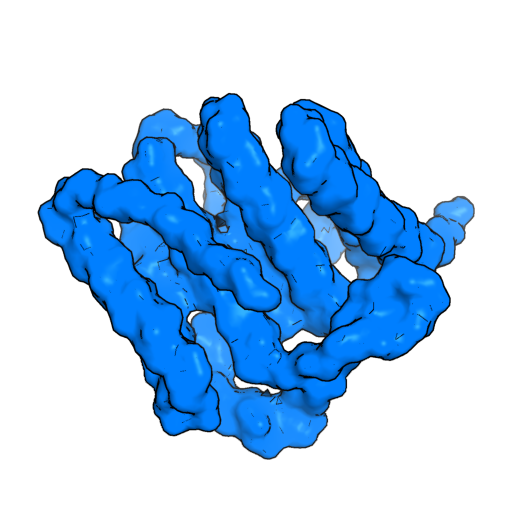-17.732 -10.073 1.00 59.41 112 THR A C 1
ATOM 857 O O . THR A 1 112 ? 11.953 -16.730 -10.740 1.00 59.41 112 THR A O 1
ATOM 860 N N . ARG A 1 113 ? 10.475 -18.213 -9.952 1.00 57.72 113 ARG A N 1
ATOM 861 C CA . ARG A 1 113 ? 9.287 -17.598 -10.586 1.00 57.72 113 ARG A CA 1
ATOM 862 C C . ARG A 1 113 ? 8.836 -16.295 -9.924 1.00 57.72 113 ARG A C 1
ATOM 864 O O . ARG A 1 113 ? 8.126 -15.519 -10.553 1.00 57.72 113 ARG A O 1
ATOM 871 N N . ALA A 1 114 ? 9.262 -16.029 -8.693 1.00 67.19 114 ALA A N 1
ATOM 872 C CA . ALA A 1 114 ? 9.131 -14.719 -8.074 1.00 67.19 114 ALA A CA 1
ATOM 873 C C . ALA A 1 114 ? 10.406 -13.906 -8.336 1.00 67.19 114 ALA A C 1
ATOM 875 O O . ALA A 1 114 ? 10.931 -13.275 -7.431 1.00 67.19 114 ALA A O 1
ATOM 876 N N . ALA A 1 115 ? 10.938 -13.933 -9.561 1.00 73.56 115 ALA A N 1
ATOM 877 C CA . ALA A 1 115 ? 12.162 -13.211 -9.877 1.00 73.56 115 ALA A CA 1
ATOM 878 C C . ALA A 1 115 ? 12.043 -11.730 -9.463 1.00 73.56 115 ALA A C 1
ATOM 880 O O . ALA A 1 115 ? 10.952 -11.140 -9.542 1.00 73.56 115 ALA A O 1
ATOM 881 N N . PRO A 1 116 ? 13.140 -11.120 -8.993 1.00 79.56 116 PRO A N 1
ATOM 882 C CA . PRO A 1 116 ? 13.179 -9.685 -8.810 1.00 79.56 116 PRO A CA 1
ATOM 883 C C . PRO A 1 116 ? 12.808 -8.978 -10.119 1.00 79.56 116 PRO A C 1
ATOM 885 O O . PRO A 1 116 ? 13.213 -9.400 -11.201 1.00 79.56 116 PRO A O 1
ATOM 888 N N . VAL A 1 117 ? 12.022 -7.910 -10.019 1.00 84.25 117 VAL A N 1
ATOM 889 C CA . VAL A 1 117 ? 11.608 -7.102 -11.176 1.00 84.25 117 VAL A CA 1
ATOM 890 C C . VAL A 1 117 ? 12.182 -5.705 -11.036 1.00 84.25 117 VAL A C 1
ATOM 892 O O . VAL A 1 117 ? 12.269 -5.187 -9.928 1.00 84.25 117 VAL A O 1
ATOM 895 N N . HIS A 1 118 ? 12.573 -5.062 -12.129 1.00 84.12 118 HIS A N 1
ATOM 896 C CA . HIS A 1 118 ? 13.011 -3.671 -12.041 1.00 84.12 118 HIS A CA 1
ATOM 897 C C . HIS A 1 118 ? 11.812 -2.752 -11.840 1.00 84.12 118 HIS A C 1
ATOM 899 O O . HIS A 1 118 ? 10.807 -2.847 -12.551 1.00 84.12 118 HIS A O 1
ATOM 905 N N . GLN A 1 119 ? 11.925 -1.834 -10.882 1.00 85.88 119 GLN A N 1
ATOM 906 C CA . GLN A 1 119 ? 10.968 -0.749 -10.760 1.00 85.88 119 GLN A CA 1
ATOM 907 C C . GLN A 1 119 ? 10.933 0.038 -12.071 1.00 85.88 119 GLN A C 1
ATOM 909 O O . GLN A 1 119 ? 11.969 0.382 -12.644 1.00 85.88 119 GLN A O 1
ATOM 914 N N . ARG A 1 120 ? 9.727 0.356 -12.539 1.00 82.56 120 ARG A N 1
ATOM 915 C CA . ARG A 1 120 ? 9.556 1.236 -13.692 1.00 82.56 120 ARG A CA 1
ATOM 916 C C . ARG A 1 120 ? 9.866 2.672 -13.277 1.00 82.56 120 ARG A C 1
ATOM 918 O O . ARG A 1 120 ? 9.293 3.173 -12.310 1.00 82.56 120 ARG A O 1
ATOM 925 N N . VAL A 1 121 ? 10.761 3.318 -14.018 1.00 82.81 121 VAL A N 1
ATOM 926 C CA . VAL A 1 121 ? 11.170 4.714 -13.809 1.00 82.81 121 VAL A CA 1
ATOM 927 C C . VAL A 1 121 ? 10.944 5.532 -15.075 1.00 82.81 121 VAL A C 1
ATOM 929 O O . VAL A 1 121 ? 10.866 4.996 -16.186 1.00 82.81 121 VAL A O 1
ATOM 932 N N . LEU A 1 122 ? 10.799 6.845 -14.908 1.00 83.94 122 LEU A N 1
ATOM 933 C CA . LEU A 1 122 ? 10.668 7.756 -16.039 1.00 83.94 122 LEU A CA 1
ATOM 934 C C . LEU A 1 122 ? 11.925 7.678 -16.924 1.00 83.94 122 LEU A C 1
ATOM 936 O O . LEU A 1 122 ? 13.042 7.618 -16.421 1.00 83.94 122 LEU A O 1
ATOM 940 N N . GLY A 1 123 ? 11.740 7.666 -18.246 1.00 77.25 123 GLY A N 1
ATOM 941 C CA . GLY A 1 123 ? 12.839 7.540 -19.213 1.00 77.25 123 GLY A CA 1
ATOM 942 C C . GLY A 1 123 ? 13.153 6.104 -19.649 1.00 77.25 123 GLY A C 1
ATOM 943 O O . GLY A 1 123 ? 13.987 5.920 -20.525 1.00 77.25 123 GLY A O 1
ATOM 944 N N . GLY A 1 124 ? 12.463 5.095 -19.102 1.00 69.94 124 GLY A N 1
ATOM 945 C CA . GLY A 1 124 ? 12.549 3.707 -19.581 1.00 69.94 124 GLY A CA 1
ATOM 946 C C . GLY A 1 124 ? 13.808 2.946 -19.154 1.00 69.94 124 GLY A C 1
ATOM 947 O O . GLY A 1 124 ? 13.988 1.803 -19.564 1.00 69.94 124 GLY A O 1
ATOM 948 N N . GLY A 1 125 ? 14.661 3.551 -18.322 1.00 72.75 125 GLY A N 1
ATOM 949 C CA . GLY A 1 125 ? 15.786 2.864 -17.691 1.00 72.75 125 GLY A CA 1
ATOM 950 C C . GLY A 1 125 ? 15.339 1.796 -16.686 1.00 72.75 125 GLY A C 1
ATOM 951 O O . GLY A 1 125 ? 14.174 1.729 -16.283 1.00 72.75 125 GLY A O 1
ATOM 952 N N . GLN A 1 126 ? 16.285 0.963 -16.255 1.00 75.56 126 GLN A N 1
ATOM 953 C CA . GLN A 1 126 ? 16.065 0.019 -15.162 1.00 75.56 126 GLN A CA 1
ATOM 954 C C . GLN A 1 126 ? 16.112 0.769 -13.828 1.00 75.56 126 GLN A C 1
ATOM 956 O O . GLN A 1 126 ? 17.160 1.270 -13.425 1.00 75.56 126 GLN A O 1
ATOM 961 N N . GLY A 1 127 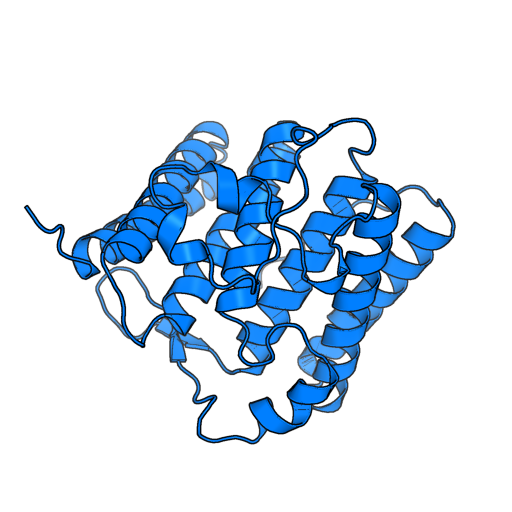? 14.971 0.862 -13.145 1.00 80.56 127 GLY A N 1
ATOM 962 C CA . GLY A 1 127 ? 14.930 1.346 -11.770 1.00 80.56 127 GLY A CA 1
ATOM 963 C C . GLY A 1 127 ? 15.508 0.333 -10.776 1.00 80.56 127 GLY A C 1
ATOM 964 O O . GLY A 1 127 ? 15.973 -0.745 -11.176 1.00 80.56 127 GLY A O 1
ATOM 965 N N . PRO A 1 128 ? 15.441 0.648 -9.470 1.00 86.38 128 PRO A N 1
ATOM 966 C CA . PRO A 1 128 ? 15.869 -0.259 -8.413 1.00 86.38 128 PRO A CA 1
ATOM 967 C C . PRO A 1 128 ? 15.272 -1.658 -8.572 1.00 86.38 128 PRO A C 1
ATOM 969 O O . PRO A 1 128 ? 14.119 -1.822 -8.986 1.00 86.38 128 PRO A O 1
ATOM 972 N N . LEU A 1 129 ? 16.066 -2.672 -8.236 1.00 88.44 129 LEU A N 1
ATOM 973 C CA . LEU A 1 129 ? 15.622 -4.055 -8.277 1.00 88.44 129 LEU A CA 1
ATOM 974 C C . LEU A 1 129 ? 14.632 -4.315 -7.132 1.00 88.44 129 LEU A C 1
ATOM 976 O O . LEU A 1 129 ? 14.973 -4.200 -5.957 1.00 88.44 129 LEU A O 1
ATOM 980 N N . LEU A 1 130 ? 13.401 -4.681 -7.474 1.00 89.50 130 LEU A N 1
ATOM 981 C CA . LEU A 1 130 ? 12.344 -5.004 -6.523 1.00 89.50 130 LEU A CA 1
ATOM 982 C C . LEU A 1 130 ? 12.370 -6.499 -6.222 1.00 89.50 130 LEU A C 1
ATOM 984 O O . LEU A 1 130 ? 11.744 -7.310 -6.917 1.00 89.50 130 LEU A O 1
ATOM 988 N N . ALA A 1 131 ? 13.086 -6.859 -5.159 1.00 91.94 131 ALA A N 1
ATOM 989 C CA . ALA A 1 131 ? 13.032 -8.203 -4.601 1.00 91.94 131 ALA A CA 1
ATOM 990 C C . ALA A 1 131 ? 11.588 -8.565 -4.184 1.00 91.94 131 ALA A C 1
ATOM 992 O O . ALA A 1 131 ? 10.804 -7.681 -3.819 1.00 91.94 131 ALA A O 1
ATOM 993 N N . PRO A 1 132 ? 11.210 -9.856 -4.185 1.00 93.25 132 PRO A N 1
ATOM 994 C CA . PRO A 1 132 ? 9.909 -10.310 -3.686 1.00 93.25 132 PRO A CA 1
ATOM 995 C C . PRO A 1 132 ? 9.555 -9.762 -2.308 1.00 93.25 132 PRO A C 1
ATOM 997 O O . PRO A 1 132 ? 8.431 -9.308 -2.115 1.00 93.25 132 PRO A O 1
ATOM 1000 N N . ALA A 1 133 ? 10.528 -9.721 -1.393 1.00 94.62 133 ALA A N 1
ATOM 1001 C CA . ALA A 1 133 ? 10.348 -9.184 -0.048 1.00 94.62 133 ALA A CA 1
ATOM 1002 C C . ALA A 1 133 ? 9.838 -7.732 -0.058 1.00 94.62 133 ALA A C 1
ATOM 1004 O O . ALA A 1 133 ? 8.892 -7.415 0.656 1.00 94.62 133 ALA A O 1
ATOM 1005 N N . VAL A 1 134 ? 10.370 -6.880 -0.944 1.00 95.44 134 VAL A N 1
ATOM 1006 C CA . VAL A 1 134 ? 9.938 -5.478 -1.105 1.00 95.44 134 VAL A CA 1
ATOM 1007 C C . VAL A 1 134 ? 8.483 -5.395 -1.568 1.00 95.44 134 VAL A C 1
ATOM 1009 O O . VAL A 1 134 ? 7.717 -4.550 -1.101 1.00 95.44 134 VAL A O 1
ATOM 1012 N N . ARG A 1 135 ? 8.069 -6.292 -2.467 1.00 94.62 135 ARG A N 1
ATOM 1013 C CA . ARG A 1 135 ? 6.692 -6.327 -2.980 1.00 94.62 135 ARG A CA 1
ATOM 1014 C C . ARG A 1 135 ? 5.700 -6.823 -1.926 1.00 94.62 135 ARG A C 1
ATOM 1016 O O . ARG A 1 135 ? 4.664 -6.188 -1.743 1.00 94.62 135 ARG A O 1
ATOM 1023 N N . VAL A 1 136 ? 6.052 -7.874 -1.182 1.00 96.31 136 VAL A N 1
ATOM 1024 C CA . VAL A 1 136 ? 5.273 -8.349 -0.021 1.00 96.31 136 VAL A CA 1
ATOM 1025 C C . VAL A 1 136 ? 5.162 -7.241 1.033 1.00 96.31 136 VAL A C 1
ATOM 1027 O O . VAL A 1 136 ? 4.070 -6.957 1.527 1.00 96.31 136 VAL A O 1
ATOM 1030 N N . ALA A 1 137 ? 6.267 -6.553 1.339 1.00 97.19 137 ALA A N 1
ATOM 1031 C CA . ALA A 1 137 ? 6.290 -5.451 2.298 1.00 97.19 137 ALA A CA 1
ATOM 1032 C C . ALA A 1 137 ? 5.370 -4.297 1.870 1.00 97.19 137 ALA A C 1
ATOM 1034 O O . ALA A 1 137 ? 4.652 -3.754 2.706 1.00 97.19 137 ALA A O 1
ATOM 1035 N N . GLY A 1 138 ? 5.310 -3.969 0.574 1.00 96.31 138 GLY A N 1
ATOM 1036 C CA . GLY A 1 138 ? 4.350 -2.996 0.044 1.00 96.31 138 GLY A CA 1
ATOM 1037 C C . GLY A 1 138 ? 2.886 -3.425 0.229 1.00 96.31 138 GLY A C 1
ATOM 1038 O O . GLY A 1 138 ? 2.029 -2.590 0.528 1.00 96.31 138 GLY A O 1
ATOM 1039 N N . GLY A 1 139 ? 2.595 -4.724 0.102 1.00 96.50 139 GLY A N 1
ATOM 1040 C CA . GLY A 1 139 ? 1.285 -5.310 0.404 1.00 96.50 139 GLY A CA 1
ATOM 1041 C C . GLY A 1 139 ? 0.913 -5.239 1.889 1.00 96.50 139 GLY A C 1
ATOM 1042 O O . GLY A 1 139 ? -0.246 -4.967 2.219 1.00 96.50 139 GLY A O 1
ATOM 1043 N N . ALA A 1 140 ? 1.879 -5.445 2.787 1.00 98.00 140 ALA A N 1
ATOM 1044 C CA . ALA A 1 140 ? 1.695 -5.287 4.230 1.00 98.00 140 ALA A CA 1
ATOM 1045 C C . ALA A 1 140 ? 1.478 -3.810 4.612 1.00 98.00 140 ALA A C 1
ATOM 1047 O O . ALA A 1 140 ? 0.517 -3.483 5.308 1.00 98.00 140 ALA A O 1
ATOM 1048 N N . GLU A 1 141 ? 2.295 -2.903 4.071 1.00 98.31 141 GLU A N 1
ATOM 1049 C CA . GLU A 1 141 ? 2.199 -1.458 4.301 1.00 98.31 141 GLU A CA 1
ATOM 1050 C C . GLU A 1 141 ? 0.820 -0.903 3.912 1.00 98.31 141 GLU A C 1
ATOM 1052 O O . GLU A 1 141 ? 0.222 -0.128 4.659 1.00 98.31 141 GLU A O 1
ATOM 1057 N N . ALA A 1 142 ? 0.275 -1.324 2.765 1.00 97.94 142 ALA A N 1
ATOM 1058 C CA . ALA A 1 142 ? -1.043 -0.882 2.315 1.00 97.94 142 ALA A CA 1
ATOM 1059 C C . ALA A 1 142 ? -2.169 -1.297 3.282 1.00 97.94 142 ALA A C 1
ATOM 1061 O O . ALA A 1 142 ? -3.095 -0.517 3.519 1.00 97.94 142 ALA A O 1
ATOM 1062 N N . ARG A 1 143 ? -2.072 -2.494 3.877 1.00 98.12 143 ARG A N 1
ATOM 1063 C CA . ARG A 1 143 ? -3.020 -2.979 4.894 1.00 98.12 143 ARG A CA 1
ATOM 1064 C C . ARG A 1 143 ? -2.914 -2.175 6.185 1.00 98.12 143 ARG A C 1
ATOM 1066 O O . ARG A 1 143 ? -3.937 -1.710 6.682 1.00 98.12 143 ARG A O 1
ATOM 1073 N N . ALA A 1 144 ? -1.696 -1.951 6.686 1.00 98.25 144 ALA A N 1
ATOM 1074 C CA . ALA A 1 144 ? -1.468 -1.105 7.860 1.00 98.25 144 ALA A CA 1
ATOM 1075 C C . ALA A 1 144 ? -1.998 0.320 7.653 1.00 98.25 144 ALA A C 1
ATOM 1077 O O . ALA A 1 144 ? -2.669 0.865 8.531 1.00 98.25 144 ALA A O 1
ATOM 1078 N N . LEU A 1 145 ? -1.745 0.909 6.479 1.00 97.94 145 LEU A N 1
ATOM 1079 C CA . LEU A 1 145 ? -2.224 2.244 6.130 1.00 97.94 145 LEU A CA 1
ATOM 1080 C C . LEU A 1 145 ? -3.756 2.315 6.161 1.00 97.94 145 LEU A C 1
ATOM 1082 O O . LEU A 1 145 ? -4.311 3.205 6.807 1.00 97.94 145 LEU A O 1
ATOM 1086 N N . LEU A 1 146 ? -4.446 1.379 5.501 1.00 96.62 146 LEU A N 1
ATOM 1087 C CA . LEU A 1 146 ? -5.909 1.372 5.469 1.00 96.62 146 LEU A CA 1
ATOM 1088 C C . LEU A 1 146 ? -6.514 1.098 6.854 1.00 96.62 146 LEU A C 1
ATOM 1090 O O . LEU A 1 146 ? -7.450 1.794 7.245 1.00 96.62 146 LEU A O 1
ATOM 1094 N N . ALA A 1 147 ? -5.944 0.174 7.634 1.00 97.12 147 ALA A N 1
ATOM 1095 C CA . ALA A 1 147 ? -6.349 -0.050 9.022 1.00 97.12 147 ALA A CA 1
ATOM 1096 C C . ALA A 1 147 ? -6.199 1.228 9.867 1.00 97.12 147 ALA A C 1
ATOM 1098 O O . ALA A 1 147 ? -7.113 1.618 10.595 1.00 97.12 147 ALA A O 1
ATOM 1099 N N . GLY A 1 148 ? -5.080 1.945 9.724 1.00 96.94 148 GLY A N 1
ATOM 1100 C CA . GLY A 1 148 ? -4.861 3.229 10.388 1.00 96.94 148 GLY A CA 1
ATOM 1101 C C . GLY A 1 148 ? -5.921 4.277 10.032 1.00 96.94 148 GLY A C 1
ATOM 1102 O O . GLY A 1 148 ? -6.411 4.983 10.915 1.00 96.94 148 GLY A O 1
ATOM 1103 N N . LEU A 1 149 ? -6.327 4.350 8.761 1.00 95.81 149 LEU A N 1
ATOM 1104 C CA . LEU A 1 149 ? -7.371 5.270 8.301 1.00 95.81 149 LEU A CA 1
ATOM 1105 C C . LEU A 1 149 ? -8.761 4.890 8.812 1.00 95.81 149 LEU A C 1
ATOM 1107 O O . LEU A 1 149 ? -9.486 5.773 9.264 1.00 95.81 149 LEU A O 1
ATOM 1111 N N . LEU A 1 150 ? -9.125 3.605 8.785 1.00 93.88 150 LEU A N 1
ATOM 1112 C CA . LEU A 1 150 ? -10.403 3.120 9.322 1.00 93.88 150 LEU A CA 1
ATOM 1113 C C . LEU A 1 150 ? -10.514 3.415 10.823 1.00 93.88 150 LEU A C 1
ATOM 1115 O O . LEU A 1 150 ? -11.539 3.918 11.285 1.00 93.88 150 LEU A O 1
ATOM 1119 N N . ARG A 1 151 ? -9.417 3.230 11.568 1.00 94.81 151 ARG A N 1
ATOM 1120 C CA . ARG A 1 151 ? -9.322 3.623 12.981 1.00 94.81 151 ARG A CA 1
ATOM 1121 C C . ARG A 1 151 ? -9.491 5.127 13.184 1.00 94.81 151 ARG A C 1
ATOM 1123 O O . ARG A 1 151 ? -10.140 5.557 14.134 1.00 94.81 151 ARG A O 1
ATOM 1130 N N . LYS A 1 152 ? -8.854 5.938 12.332 1.00 94.88 152 LYS A N 1
ATOM 1131 C CA . LYS A 1 152 ? -8.866 7.407 12.422 1.00 94.88 152 LYS A CA 1
ATOM 1132 C C . LYS A 1 152 ? -10.226 7.992 12.027 1.00 94.88 152 LYS A C 1
ATOM 1134 O O . LYS A 1 152 ? -10.629 9.016 12.578 1.00 94.88 152 LYS A O 1
ATOM 1139 N N . TYR A 1 153 ? -10.939 7.340 11.109 1.00 92.88 153 TYR A N 1
ATOM 1140 C CA . TYR A 1 153 ? -12.167 7.836 10.486 1.00 92.88 153 TYR A CA 1
ATOM 1141 C C . TYR A 1 153 ? -13.361 6.866 10.598 1.00 92.88 153 TYR A C 1
ATOM 1143 O O . TYR A 1 153 ? -14.037 6.620 9.599 1.00 92.88 153 TYR A O 1
ATOM 1151 N N . PRO A 1 154 ? -13.729 6.388 11.804 1.00 86.31 154 PRO A N 1
ATOM 1152 C CA . PRO A 1 154 ? -14.726 5.322 11.982 1.00 86.31 154 PRO A CA 1
ATOM 1153 C C . PRO A 1 154 ? -16.160 5.727 11.593 1.00 86.31 154 PRO A C 1
ATOM 1155 O O . PRO A 1 154 ? -17.047 4.888 11.485 1.00 86.31 154 PRO A O 1
ATOM 1158 N N . LYS A 1 155 ? -16.423 7.029 11.414 1.00 84.88 155 LYS A N 1
ATOM 1159 C CA . LYS A 1 155 ? -17.737 7.563 11.007 1.00 84.88 155 LYS A CA 1
ATOM 1160 C C . LYS A 1 155 ? -17.821 7.869 9.510 1.00 84.88 155 LYS A C 1
ATOM 1162 O O . LYS A 1 155 ? -18.902 8.189 9.012 1.00 84.88 155 LYS A O 1
ATOM 1167 N N . VAL A 1 156 ? -16.703 7.800 8.787 1.00 81.06 156 VAL A N 1
ATOM 1168 C CA . VAL A 1 156 ? -16.651 8.109 7.357 1.00 81.06 156 VAL A CA 1
ATOM 1169 C C . VAL A 1 156 ? -16.938 6.836 6.583 1.00 81.06 156 VAL A C 1
ATOM 1171 O O . VAL A 1 156 ? -16.045 6.060 6.265 1.00 81.06 156 VAL A O 1
ATOM 1174 N N . ARG A 1 157 ? -18.211 6.628 6.249 1.00 64.44 157 ARG A N 1
ATOM 1175 C CA . ARG A 1 157 ? -18.606 5.493 5.416 1.00 64.44 157 ARG A CA 1
ATOM 1176 C C . ARG A 1 157 ? -18.117 5.709 3.985 1.00 64.44 157 ARG A C 1
ATOM 1178 O O . ARG A 1 157 ? -18.634 6.577 3.272 1.00 64.44 157 ARG A O 1
ATOM 1185 N N . ALA A 1 158 ? -17.185 4.875 3.526 1.00 56.88 158 ALA A N 1
ATOM 1186 C CA . ALA A 1 158 ? -17.155 4.534 2.107 1.00 56.88 158 ALA A CA 1
ATOM 1187 C C . ALA A 1 158 ? -18.538 3.940 1.770 1.00 56.88 158 ALA A C 1
ATOM 1189 O O . ALA A 1 158 ? -19.133 3.258 2.601 1.00 56.88 158 ALA A O 1
ATOM 1190 N N . ARG A 1 159 ? -19.136 4.29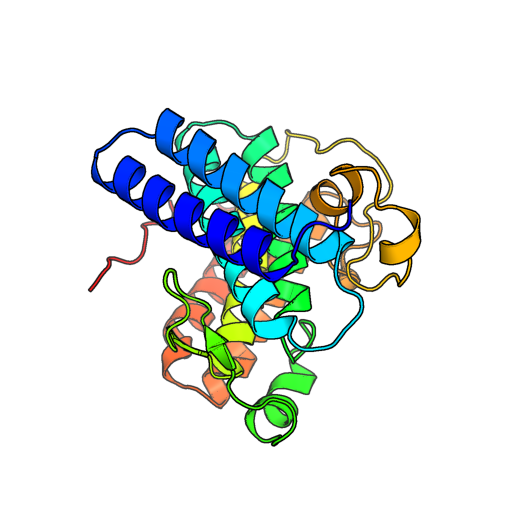5 0.626 1.00 56.00 159 ARG A N 1
ATOM 1191 C CA . ARG A 1 159 ? -20.522 3.911 0.278 1.00 56.00 159 ARG A CA 1
ATOM 1192 C C . ARG A 1 159 ? -20.790 2.434 0.634 1.00 56.00 159 ARG A C 1
ATOM 1194 O O . ARG A 1 159 ? -20.084 1.579 0.118 1.00 56.00 159 ARG A O 1
ATOM 1201 N N . LYS A 1 160 ? -21.813 2.163 1.467 1.00 50.81 160 LYS A N 1
ATOM 1202 C CA . LYS A 1 160 ? -22.297 0.820 1.864 1.00 50.81 160 LYS A CA 1
ATOM 1203 C C . LYS A 1 160 ? -22.740 -0.003 0.644 1.00 50.81 160 LYS A C 1
ATOM 1205 O O . LYS A 1 160 ? -23.930 -0.129 0.367 1.00 50.81 160 LYS A O 1
ATOM 1210 N N . ARG A 1 161 ? -21.798 -0.530 -0.120 1.00 58.09 161 ARG A N 1
ATOM 1211 C CA . ARG A 1 161 ? -22.022 -1.618 -1.073 1.00 58.09 161 ARG A CA 1
ATOM 1212 C C . ARG A 1 161 ? -21.193 -2.799 -0.596 1.00 58.09 161 ARG A C 1
ATOM 1214 O O . ARG A 1 161 ? -20.189 -2.583 0.077 1.00 58.09 161 ARG A O 1
ATOM 1221 N N . ALA A 1 162 ? -21.657 -4.013 -0.886 1.00 62.28 162 ALA A N 1
ATOM 1222 C CA . ALA A 1 162 ? -20.927 -5.232 -0.557 1.00 62.28 162 ALA A CA 1
ATOM 1223 C C . ALA A 1 162 ? -19.468 -5.070 -1.009 1.00 62.28 162 ALA A C 1
ATOM 1225 O O . ALA A 1 162 ? -19.226 -4.764 -2.178 1.00 62.28 162 ALA A O 1
ATOM 1226 N N . GLY A 1 163 ? -18.533 -5.160 -0.056 1.00 61.88 163 GLY A N 1
ATOM 1227 C CA . GLY A 1 163 ? -17.109 -4.983 -0.319 1.00 61.88 163 GLY A CA 1
ATOM 1228 C C . GLY A 1 163 ? -16.668 -5.936 -1.420 1.00 61.88 163 GLY A C 1
ATOM 1229 O O . GLY A 1 163 ? -17.075 -7.098 -1.438 1.00 61.88 163 GLY A O 1
ATOM 1230 N N . TRP A 1 164 ? -15.883 -5.429 -2.363 1.00 69.88 164 TRP A N 1
ATOM 1231 C CA . TRP A 1 164 ? -15.512 -6.211 -3.532 1.00 69.88 164 TRP A CA 1
ATOM 1232 C C . TRP A 1 164 ? -14.169 -6.931 -3.307 1.00 69.88 164 TRP A C 1
ATOM 1234 O O . TRP A 1 164 ? -13.171 -6.255 -3.045 1.00 69.88 164 TRP A O 1
ATOM 1244 N N . PRO A 1 165 ? -14.106 -8.277 -3.366 1.00 75.69 165 PRO A N 1
ATOM 1245 C CA . PRO A 1 165 ? -12.885 -9.012 -3.035 1.00 75.69 165 PRO A CA 1
ATOM 1246 C C . PRO A 1 165 ? -11.771 -8.800 -4.068 1.00 75.69 165 PRO A C 1
ATOM 1248 O O . PRO A 1 165 ? -12.029 -8.911 -5.273 1.00 75.69 165 PRO A O 1
ATOM 1251 N N . VAL A 1 166 ? -10.529 -8.601 -3.589 1.00 69.94 166 VAL A N 1
ATOM 1252 C CA . VAL A 1 166 ? -9.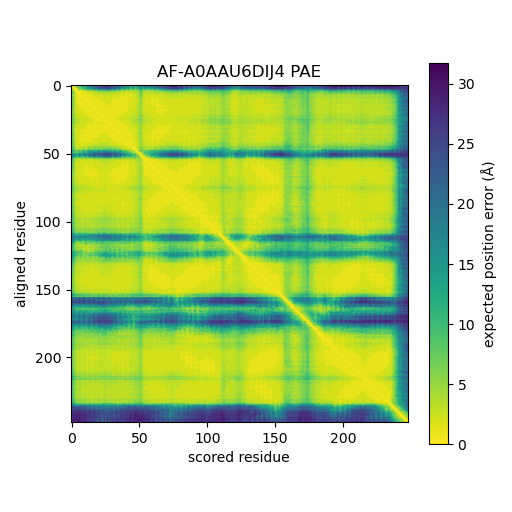333 -8.381 -4.437 1.00 69.94 166 VAL A CA 1
ATOM 1253 C C . VAL A 1 166 ? -9.030 -9.545 -5.422 1.00 69.94 166 VAL A C 1
ATOM 1255 O O . VAL A 1 166 ? -8.395 -9.340 -6.447 1.00 69.94 166 VAL A O 1
ATOM 1258 N N . ASP A 1 167 ? -9.571 -10.745 -5.204 1.00 70.94 167 ASP A N 1
ATOM 1259 C CA . ASP A 1 167 ? -9.277 -11.921 -6.050 1.00 70.94 167 ASP A CA 1
ATOM 1260 C C . ASP A 1 167 ? -10.494 -12.478 -6.795 1.00 70.94 167 ASP A C 1
ATOM 1262 O O . ASP A 1 167 ? -10.454 -13.567 -7.355 1.00 70.94 167 ASP A O 1
ATOM 1266 N N . SER A 1 168 ? -11.601 -11.735 -6.835 1.00 62.19 168 SER A N 1
ATOM 1267 C CA . SER A 1 168 ? -12.888 -12.242 -7.342 1.00 62.19 168 SER A CA 1
ATOM 1268 C C . SER A 1 168 ? -12.934 -12.616 -8.836 1.00 62.19 168 SER A C 1
ATOM 1270 O O . SER A 1 168 ? -13.977 -13.058 -9.305 1.00 62.19 168 SER A O 1
ATOM 1272 N N . GLY A 1 169 ? -11.862 -12.436 -9.618 1.00 56.12 169 GLY A N 1
ATOM 1273 C CA . GLY A 1 169 ? -11.829 -12.732 -11.063 1.00 56.12 169 GLY A CA 1
ATOM 1274 C C . GLY A 1 169 ? -12.698 -11.809 -11.942 1.00 56.12 169 GLY A C 1
ATOM 1275 O O . GLY A 1 169 ? -12.354 -11.550 -13.090 1.00 56.12 169 GLY A O 1
ATOM 1276 N N . ASP A 1 170 ? -13.742 -11.190 -11.384 1.00 53.41 170 ASP A N 1
ATOM 1277 C CA . ASP A 1 170 ? -14.688 -10.289 -12.064 1.00 53.41 170 ASP A CA 1
ATOM 1278 C C . ASP A 1 170 ? -14.148 -8.877 -12.351 1.00 53.41 170 ASP A C 1
ATOM 1280 O O . ASP A 1 170 ? -14.871 -7.992 -12.824 1.00 53.41 170 ASP A O 1
ATOM 1284 N N . TRP A 1 171 ? -12.847 -8.679 -12.134 1.00 55.62 171 TRP A N 1
ATOM 1285 C CA . TRP A 1 171 ? -12.077 -7.501 -12.536 1.00 55.62 171 TRP A CA 1
ATOM 1286 C C . TRP A 1 171 ? -12.399 -7.134 -13.983 1.00 55.62 171 TRP A C 1
ATOM 1288 O O . TRP A 1 171 ? -12.680 -5.976 -14.276 1.00 55.62 171 TRP A O 1
ATOM 1298 N N . GLU A 1 172 ? -12.468 -8.157 -14.842 1.00 50.62 172 GLU A N 1
ATOM 1299 C CA . GLU A 1 172 ? -12.698 -8.089 -16.288 1.00 50.62 172 GLU A CA 1
ATOM 1300 C C . GLU A 1 172 ? -14.058 -7.528 -16.709 1.00 50.62 172 GLU A C 1
ATOM 1302 O O . GLU A 1 172 ? -14.153 -6.904 -17.768 1.00 50.62 172 GLU A O 1
ATOM 1307 N N . ARG A 1 173 ? -15.096 -7.631 -15.868 1.00 44.47 173 ARG A N 1
ATOM 1308 C CA . ARG A 1 173 ? -16.457 -7.183 -16.221 1.00 44.47 173 ARG A CA 1
ATOM 1309 C C . ARG A 1 173 ? -16.810 -5.782 -15.704 1.00 44.47 173 ARG A C 1
ATOM 1311 O O . ARG A 1 173 ? -17.693 -5.134 -16.261 1.00 44.47 173 ARG A O 1
ATOM 1318 N N . GLY A 1 174 ? -16.108 -5.265 -14.688 1.00 46.06 174 GLY A N 1
ATOM 1319 C CA . GLY A 1 174 ? -16.407 -3.974 -14.034 1.00 46.06 174 GLY A CA 1
ATOM 1320 C C . GLY A 1 174 ? -15.739 -2.727 -14.644 1.00 46.06 174 GLY A C 1
ATOM 1321 O O . GLY A 1 174 ? -15.897 -1.615 -14.134 1.00 46.06 174 GLY A O 1
ATOM 1322 N N . PHE A 1 175 ? -14.973 -2.877 -15.728 1.00 50.22 175 PHE A N 1
ATOM 1323 C CA . PHE A 1 175 ? -13.867 -1.972 -16.084 1.00 50.22 175 PHE A CA 1
ATOM 1324 C C . PHE A 1 175 ? -14.201 -0.557 -16.591 1.00 50.22 175 PHE A C 1
ATOM 1326 O O . PHE A 1 175 ? -13.282 0.235 -16.837 1.00 50.22 175 PHE A O 1
ATOM 1333 N N . ARG A 1 176 ? -15.477 -0.167 -16.690 1.00 48.78 176 ARG A N 1
ATOM 1334 C CA . ARG A 1 176 ? -15.847 1.213 -17.066 1.00 48.78 176 ARG A CA 1
ATOM 1335 C C . ARG A 1 176 ? -15.733 2.224 -15.914 1.00 48.78 176 ARG A C 1
ATOM 1337 O O . ARG A 1 176 ? -15.715 3.421 -16.189 1.00 48.78 176 ARG A O 1
ATOM 1344 N N . ALA A 1 177 ? -15.576 1.790 -14.660 1.00 56.56 177 ALA A N 1
ATOM 1345 C CA . ALA A 1 177 ? -15.658 2.671 -13.489 1.00 56.56 177 ALA A CA 1
ATOM 1346 C C . ALA A 1 177 ? -14.433 2.583 -12.555 1.00 56.56 177 ALA A C 1
ATOM 1348 O O . ALA A 1 177 ? -13.766 1.556 -12.484 1.00 56.56 177 ALA A O 1
ATOM 1349 N N . VAL A 1 178 ? -14.128 3.678 -11.846 1.00 63.47 178 VAL A N 1
ATOM 1350 C CA . VAL A 1 178 ? -13.148 3.722 -10.734 1.00 63.47 178 VAL A CA 1
ATOM 1351 C C . VAL A 1 178 ? -13.708 2.994 -9.500 1.00 63.47 178 VAL A C 1
ATOM 1353 O O . VAL A 1 178 ? -12.950 2.527 -8.651 1.00 63.47 178 VAL A O 1
ATOM 1356 N N . GLU A 1 179 ? -15.037 2.860 -9.437 1.00 69.56 179 GLU A N 1
ATOM 1357 C CA . GLU A 1 179 ? -15.817 2.238 -8.367 1.00 69.56 179 GLU A CA 1
ATOM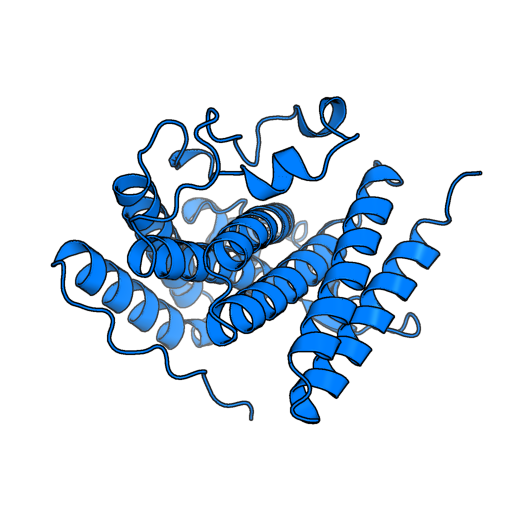 1358 C C . GLU A 1 179 ? -15.261 0.922 -7.787 1.00 69.56 179 GLU A C 1
ATOM 1360 O O . GLU A 1 179 ? -15.195 0.857 -6.559 1.00 69.56 179 GLU A O 1
ATOM 1365 N N . PRO A 1 180 ? -14.830 -0.093 -8.569 1.00 68.94 180 PRO A N 1
ATOM 1366 C CA . PRO A 1 180 ? -14.339 -1.351 -7.994 1.00 68.94 180 PRO A CA 1
ATOM 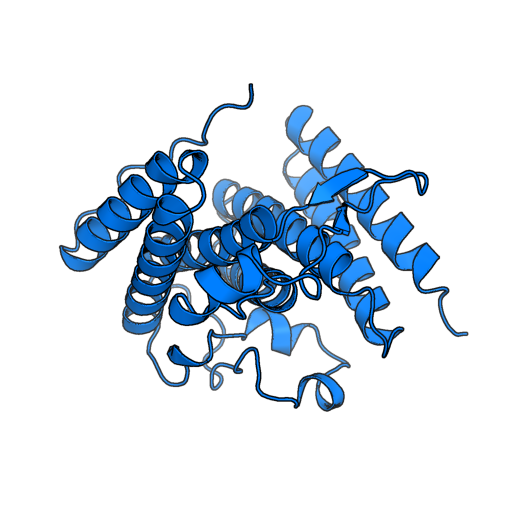1367 C C . PRO A 1 180 ? -13.093 -1.165 -7.117 1.00 68.94 180 PRO A C 1
ATOM 1369 O O . PRO A 1 180 ? -13.009 -1.723 -6.027 1.00 68.94 180 PRO A O 1
ATOM 1372 N N . TYR A 1 181 ? -12.157 -0.302 -7.530 1.00 72.44 181 TYR A N 1
ATOM 1373 C CA . TYR A 1 181 ? -10.916 -0.049 -6.785 1.00 72.44 181 TYR A CA 1
ATOM 1374 C C . TYR A 1 181 ? -11.162 0.676 -5.461 1.00 72.44 181 TYR A C 1
ATOM 1376 O O . TYR A 1 181 ? -10.489 0.410 -4.470 1.00 72.44 181 TYR A O 1
ATOM 1384 N N . ILE A 1 182 ? -12.136 1.586 -5.432 1.00 77.94 182 ILE A N 1
ATOM 1385 C CA . ILE A 1 182 ? -12.463 2.368 -4.231 1.00 77.94 182 ILE A CA 1
ATOM 1386 C C . ILE A 1 182 ? -13.421 1.634 -3.279 1.00 77.94 182 ILE A C 1
ATOM 1388 O O . ILE A 1 182 ? -13.774 2.184 -2.239 1.00 77.94 182 ILE A O 1
ATOM 1392 N N . GLN A 1 183 ? -13.866 0.424 -3.630 1.00 79.81 183 GLN A N 1
ATOM 1393 C CA . GLN A 1 183 ? -14.735 -0.448 -2.817 1.00 79.81 183 GLN A CA 1
ATOM 1394 C C . GLN A 1 183 ? -14.064 -1.772 -2.449 1.00 79.81 183 GLN A C 1
ATOM 1396 O O . GLN A 1 183 ? -14.688 -2.638 -1.837 1.00 79.81 183 GLN A O 1
ATOM 1401 N N . ALA A 1 184 ? -12.807 -1.938 -2.838 1.00 82.38 184 ALA A N 1
ATOM 1402 C CA . ALA A 1 184 ? -12.127 -3.197 -2.675 1.00 82.38 184 ALA A CA 1
ATOM 1403 C C . ALA A 1 184 ? -11.804 -3.507 -1.212 1.00 82.38 184 ALA A C 1
ATOM 1405 O O . ALA A 1 184 ? -11.464 -2.611 -0.429 1.00 82.38 184 ALA A O 1
ATOM 1406 N N . VAL A 1 185 ? -11.884 -4.793 -0.887 1.00 88.00 185 VAL A N 1
ATOM 1407 C CA . VAL A 1 185 ? -11.558 -5.385 0.412 1.00 88.00 185 VAL A CA 1
ATOM 1408 C C . VAL A 1 185 ? -10.635 -6.584 0.202 1.00 88.00 185 VAL A C 1
ATOM 1410 O O . VAL A 1 185 ? -10.722 -7.272 -0.819 1.00 88.00 185 VAL A O 1
ATOM 1413 N N . SER A 1 186 ? -9.764 -6.855 1.178 1.00 86.50 186 SER A N 1
ATOM 1414 C CA . SER A 1 186 ? -9.018 -8.124 1.229 1.00 86.50 186 SER A CA 1
ATOM 1415 C C . SER A 1 186 ? -10.010 -9.303 1.211 1.00 86.50 186 SER A C 1
ATOM 1417 O O . SER A 1 186 ? -11.100 -9.155 1.773 1.00 86.50 186 SER A O 1
ATOM 1419 N N . PRO A 1 187 ? -9.689 -10.465 0.609 1.00 87.31 187 PRO A N 1
ATOM 1420 C CA . PRO A 1 187 ? -10.600 -11.617 0.580 1.00 87.31 187 PRO A CA 1
ATOM 1421 C C . PRO A 1 187 ? -11.126 -12.043 1.964 1.00 87.31 187 PRO A C 1
ATOM 1423 O O . PRO A 1 187 ? -12.292 -12.392 2.112 1.00 87.31 187 PRO A O 1
ATOM 1426 N N . SER A 1 188 ? -10.292 -11.938 2.994 1.00 89.12 188 SER A N 1
ATOM 1427 C CA . SER A 1 188 ? -10.615 -12.183 4.410 1.00 89.12 188 SER A CA 1
ATOM 1428 C C . SER A 1 188 ? -11.551 -11.147 5.051 1.00 89.12 188 SER A C 1
ATOM 1430 O O . SER A 1 188 ? -12.085 -11.385 6.130 1.00 89.12 188 SER A O 1
ATOM 1432 N N . CYS A 1 189 ? -11.709 -9.977 4.428 1.00 90.50 189 CYS A N 1
ATOM 1433 C CA . CYS A 1 189 ? -12.482 -8.847 4.947 1.00 90.50 189 CYS A CA 1
ATOM 1434 C C . CYS A 1 189 ? -13.886 -8.760 4.335 1.00 90.50 189 CYS A C 1
ATOM 1436 O O . CYS A 1 189 ? -14.638 -7.827 4.615 1.00 90.50 189 CYS A O 1
ATOM 1438 N N . VAL A 1 190 ? -14.250 -9.710 3.475 1.00 89.56 190 VAL A N 1
ATOM 1439 C CA . VAL A 1 190 ? -15.556 -9.738 2.818 1.00 89.56 190 VAL A CA 1
ATOM 1440 C C . VAL A 1 190 ? -16.661 -9.903 3.860 1.00 89.56 190 VAL A C 1
ATOM 1442 O O . VAL A 1 190 ? -16.647 -10.829 4.664 1.00 89.56 190 VAL A O 1
ATOM 1445 N N . GLY A 1 191 ? -17.635 -8.991 3.835 1.00 86.12 191 GLY A N 1
ATOM 1446 C CA . GLY A 1 191 ? -18.781 -9.006 4.749 1.00 86.12 191 GLY A CA 1
ATOM 1447 C C . GLY A 1 191 ? -18.497 -8.478 6.158 1.00 86.12 191 GLY A C 1
ATOM 1448 O O . GLY A 1 191 ? -19.432 -8.394 6.953 1.00 86.12 191 GLY A O 1
ATOM 1449 N N . LEU A 1 192 ? -17.256 -8.088 6.466 1.00 89.88 192 LEU A N 1
ATOM 1450 C CA . LEU A 1 192 ? -16.922 -7.442 7.734 1.00 89.88 192 LEU A CA 1
ATOM 1451 C C . LEU A 1 192 ? -17.440 -5.996 7.773 1.00 89.88 192 LEU A C 1
ATOM 1453 O O . LEU A 1 192 ? -17.563 -5.333 6.742 1.00 89.88 192 LEU A O 1
ATOM 1457 N N . ASP A 1 193 ? -17.734 -5.501 8.977 1.00 88.50 193 ASP A N 1
ATOM 1458 C CA . ASP A 1 193 ? -17.933 -4.068 9.199 1.00 88.50 193 ASP A CA 1
ATOM 1459 C C . ASP A 1 193 ? -16.591 -3.314 9.249 1.00 88.50 193 ASP A C 1
ATOM 1461 O O . ASP A 1 193 ? -15.526 -3.925 9.312 1.00 88.50 193 ASP A O 1
ATOM 1465 N N . ASP A 1 194 ? -16.634 -1.978 9.237 1.00 88.50 194 ASP A N 1
ATOM 1466 C CA . ASP A 1 194 ? -15.427 -1.137 9.185 1.00 88.50 194 ASP A CA 1
ATOM 1467 C C . ASP A 1 194 ? -14.455 -1.403 10.358 1.00 88.50 194 ASP A C 1
ATOM 1469 O O . ASP A 1 194 ? -13.238 -1.281 10.205 1.00 88.50 194 ASP A O 1
ATOM 1473 N N . HIS A 1 195 ? -14.968 -1.767 11.540 1.00 91.38 195 HIS A N 1
ATOM 1474 C CA . HIS A 1 195 ? -14.144 -2.025 12.723 1.00 91.38 195 HIS A CA 1
ATOM 1475 C C . HIS A 1 195 ? -13.498 -3.416 12.669 1.00 91.38 195 HIS A C 1
ATOM 1477 O O . HIS A 1 195 ? -12.312 -3.568 12.973 1.00 91.38 195 HIS A O 1
ATOM 1483 N N . ALA A 1 196 ? -14.253 -4.431 12.255 1.00 93.31 196 ALA A N 1
ATOM 1484 C CA . ALA A 1 196 ? -13.736 -5.770 12.024 1.00 93.31 196 ALA A CA 1
ATOM 1485 C C . ALA A 1 196 ? -12.737 -5.787 10.853 1.00 93.31 196 ALA A C 1
ATOM 1487 O O . ALA A 1 196 ? -11.669 -6.381 10.987 1.00 93.31 196 ALA A O 1
ATOM 1488 N N . GLU A 1 197 ? -13.017 -5.068 9.759 1.00 93.94 197 GLU A N 1
ATOM 1489 C CA . GLU A 1 197 ? -12.089 -4.867 8.637 1.00 93.94 197 GLU A CA 1
ATOM 1490 C C . GLU A 1 197 ? -10.788 -4.208 9.116 1.00 93.94 197 GLU A C 1
ATOM 1492 O O . GLU A 1 197 ? -9.701 -4.703 8.823 1.00 93.94 197 GLU A O 1
ATOM 1497 N N . MET A 1 198 ? -10.873 -3.136 9.912 1.00 94.94 198 MET A N 1
ATOM 1498 C CA . MET A 1 198 ? -9.702 -2.483 10.508 1.00 94.94 198 MET A CA 1
ATOM 1499 C C . MET A 1 198 ? -8.819 -3.475 11.280 1.00 94.94 198 MET A C 1
ATOM 1501 O O . MET A 1 198 ? -7.607 -3.521 11.059 1.00 94.94 198 MET A O 1
ATOM 1505 N N . LEU A 1 199 ? -9.409 -4.258 12.191 1.00 97.06 199 LEU A N 1
ATOM 1506 C CA . LEU A 1 199 ? -8.664 -5.228 13.001 1.00 97.06 199 LEU A CA 1
ATOM 1507 C C . LEU A 1 199 ? -8.063 -6.348 12.147 1.00 97.06 199 LEU A C 1
ATOM 1509 O O . LEU A 1 199 ? -6.921 -6.745 12.386 1.00 97.06 199 LEU A O 1
ATOM 1513 N N . GLN A 1 200 ? -8.807 -6.833 11.153 1.00 97.25 200 GLN A N 1
ATOM 1514 C CA . GLN A 1 200 ? -8.365 -7.888 10.247 1.00 97.25 200 GLN A CA 1
ATOM 1515 C C . GLN A 1 200 ? -7.180 -7.425 9.386 1.00 97.25 200 GLN A C 1
ATOM 1517 O O . GLN A 1 200 ? -6.159 -8.110 9.325 1.00 97.25 200 GLN A O 1
ATOM 1522 N N . LEU A 1 201 ? -7.251 -6.225 8.802 1.00 97.38 201 LEU A N 1
ATOM 1523 C CA . LEU A 1 201 ? -6.158 -5.641 8.017 1.00 97.38 201 LEU A CA 1
ATOM 1524 C C . LEU A 1 201 ? -4.901 -5.395 8.864 1.00 97.38 201 LEU A C 1
ATOM 1526 O O . LEU A 1 201 ? -3.788 -5.683 8.418 1.00 97.38 201 LEU A O 1
ATOM 1530 N N . ALA A 1 202 ? -5.058 -4.898 10.096 1.00 98.12 202 ALA A N 1
ATOM 1531 C CA . ALA A 1 202 ? -3.937 -4.724 11.019 1.00 98.12 202 ALA A CA 1
ATOM 1532 C C . ALA A 1 202 ? -3.286 -6.069 11.382 1.00 98.12 202 ALA A C 1
ATOM 1534 O O . ALA A 1 202 ? -2.058 -6.178 11.411 1.00 98.12 202 ALA A O 1
ATOM 1535 N N . ALA A 1 203 ? -4.098 -7.106 11.612 1.00 98.38 203 ALA A N 1
ATOM 1536 C CA . ALA A 1 203 ? -3.612 -8.450 11.898 1.00 98.38 203 ALA A CA 1
ATOM 1537 C C . ALA A 1 203 ? -2.850 -9.045 10.709 1.00 98.38 203 ALA A C 1
ATOM 1539 O O . ALA A 1 203 ? -1.745 -9.552 10.889 1.00 98.38 203 ALA A O 1
ATOM 1540 N N . GLU A 1 204 ? -3.381 -8.926 9.493 1.00 98.25 204 GLU A N 1
ATOM 1541 C CA . GLU A 1 204 ? -2.693 -9.362 8.274 1.00 98.25 204 GLU A CA 1
ATOM 1542 C C . GLU A 1 204 ? -1.361 -8.654 8.073 1.00 98.25 204 GLU A C 1
ATOM 1544 O O . GLU A 1 204 ? -0.357 -9.310 7.803 1.00 98.25 204 GLU A O 1
ATOM 1549 N N . SER A 1 205 ? -1.322 -7.330 8.249 1.00 98.31 205 SER A N 1
ATOM 1550 C CA . SER A 1 205 ? -0.071 -6.579 8.156 1.00 98.31 205 SER A CA 1
ATOM 1551 C C . SER A 1 205 ? 0.970 -7.090 9.153 1.00 98.31 205 SER A C 1
ATOM 1553 O O . SER A 1 205 ? 2.130 -7.265 8.780 1.00 98.31 205 SER A O 1
ATOM 1555 N N . ALA A 1 206 ? 0.579 -7.330 10.409 1.00 98.44 206 ALA A N 1
ATOM 1556 C CA . ALA A 1 206 ? 1.487 -7.847 11.430 1.00 98.44 206 ALA A CA 1
ATOM 1557 C C . ALA A 1 206 ? 1.982 -9.259 11.083 1.00 98.44 206 ALA A C 1
ATOM 1559 O O . ALA A 1 206 ? 3.174 -9.543 11.192 1.00 98.44 206 ALA A O 1
ATOM 1560 N N . LEU A 1 207 ? 1.094 -10.135 10.601 1.00 98.31 207 LEU A N 1
ATOM 1561 C CA . LEU A 1 207 ? 1.456 -11.489 10.182 1.00 98.31 207 LEU A CA 1
ATOM 1562 C C . LEU A 1 207 ? 2.430 -11.494 8.998 1.00 98.31 207 LEU A C 1
ATOM 1564 O O . LEU A 1 207 ? 3.393 -12.261 9.027 1.00 98.31 207 LEU A O 1
ATOM 1568 N N . LEU A 1 208 ? 2.209 -10.639 7.996 1.00 98.06 208 LEU A N 1
ATOM 1569 C CA . LEU A 1 208 ? 3.084 -10.509 6.829 1.00 98.06 208 LEU A CA 1
ATOM 1570 C C . LEU A 1 208 ? 4.473 -10.001 7.223 1.00 98.06 208 LEU A C 1
ATOM 1572 O O . LEU A 1 208 ? 5.465 -10.635 6.872 1.00 98.06 208 LEU A O 1
ATOM 1576 N N . TYR A 1 209 ? 4.566 -8.914 7.998 1.00 98.44 209 TYR A N 1
ATOM 1577 C CA . TYR A 1 209 ? 5.869 -8.405 8.437 1.00 98.44 209 TYR A CA 1
ATOM 1578 C C . TYR A 1 209 ? 6.602 -9.379 9.361 1.00 98.44 209 TYR A C 1
ATOM 1580 O O . TYR A 1 209 ? 7.809 -9.548 9.220 1.00 98.44 209 TYR A O 1
ATOM 1588 N N . ARG A 1 210 ? 5.895 -10.071 10.262 1.00 98.00 210 ARG A N 1
ATOM 1589 C CA . ARG A 1 210 ? 6.494 -11.106 11.119 1.00 98.00 210 ARG A CA 1
ATOM 1590 C C . ARG A 1 210 ? 7.009 -12.297 10.316 1.00 98.00 210 ARG A C 1
ATOM 1592 O O . ARG A 1 210 ? 8.003 -12.911 10.686 1.00 98.00 210 ARG A O 1
ATOM 1599 N N . ALA A 1 211 ? 6.310 -12.676 9.251 1.00 97.00 211 ALA A N 1
ATOM 1600 C CA . ALA A 1 211 ? 6.781 -13.719 8.353 1.00 97.00 211 ALA A CA 1
ATOM 1601 C C . ALA A 1 211 ? 7.996 -13.240 7.545 1.00 97.00 211 ALA A C 1
ATOM 1603 O O . ALA A 1 211 ? 8.972 -13.978 7.467 1.00 97.00 211 ALA A O 1
ATOM 1604 N N . LEU A 1 212 ? 7.984 -12.006 7.026 1.00 96.38 212 LEU A N 1
ATOM 1605 C CA . LEU A 1 212 ? 9.128 -11.404 6.332 1.00 96.38 212 LEU A CA 1
ATOM 1606 C C . LEU A 1 212 ? 10.371 -11.309 7.219 1.00 96.38 212 LEU A C 1
ATOM 1608 O O . LEU A 1 212 ? 11.442 -11.725 6.789 1.00 96.38 212 LEU A O 1
ATOM 1612 N N . SER A 1 213 ? 10.239 -10.831 8.459 1.00 96.81 213 SER A N 1
ATOM 1613 C CA . SER A 1 213 ? 11.382 -10.602 9.353 1.00 96.81 213 SER A CA 1
ATOM 1614 C C . SER A 1 213 ? 12.157 -11.873 9.711 1.00 96.81 213 SER A C 1
ATOM 1616 O O . SER A 1 213 ? 13.323 -11.793 10.085 1.00 96.81 213 SER A O 1
ATOM 1618 N N . ARG A 1 214 ? 11.546 -13.056 9.553 1.00 95.12 214 ARG A N 1
ATOM 1619 C CA . ARG A 1 214 ? 12.225 -14.353 9.723 1.00 95.12 214 ARG A CA 1
ATOM 1620 C C . ARG A 1 214 ? 13.230 -14.662 8.612 1.00 95.12 214 ARG A C 1
ATOM 1622 O O . ARG A 1 214 ? 14.133 -15.457 8.841 1.00 95.12 214 ARG A O 1
ATOM 1629 N N . PHE A 1 215 ? 13.057 -14.075 7.428 1.00 91.88 215 PHE A N 1
ATOM 1630 C CA . PHE A 1 215 ? 13.873 -14.347 6.237 1.00 91.88 215 PHE A CA 1
ATOM 1631 C C . PHE A 1 215 ? 14.625 -13.114 5.722 1.00 91.88 215 PHE A C 1
ATOM 1633 O O . PHE A 1 215 ? 15.588 -13.256 4.978 1.00 91.88 215 PHE A O 1
ATOM 1640 N N . ALA A 1 216 ? 14.191 -11.920 6.118 1.00 90.69 216 ALA A N 1
ATOM 1641 C CA . ALA A 1 216 ? 14.760 -10.632 5.747 1.00 90.69 216 ALA A CA 1
ATOM 1642 C C . ALA A 1 216 ? 14.799 -9.739 7.008 1.00 90.69 216 ALA A C 1
ATOM 1644 O O . ALA A 1 216 ? 13.813 -9.050 7.311 1.00 90.69 216 ALA A O 1
ATOM 1645 N N . PRO A 1 217 ? 15.888 -9.813 7.805 1.00 92.88 217 PRO A N 1
ATOM 1646 C CA . PRO A 1 217 ? 16.002 -9.143 9.105 1.00 92.88 217 PRO A CA 1
ATOM 1647 C C . PRO A 1 217 ? 15.785 -7.625 9.069 1.00 92.88 217 PRO A C 1
ATOM 1649 O O . PRO A 1 217 ? 15.381 -7.037 10.071 1.00 92.88 217 PRO A O 1
ATOM 1652 N N . GLU A 1 218 ? 15.994 -6.974 7.925 1.00 95.44 218 GLU A N 1
ATOM 1653 C CA . GLU A 1 218 ? 15.737 -5.546 7.734 1.00 95.44 218 GLU A CA 1
ATOM 1654 C C . GLU A 1 218 ? 14.277 -5.134 8.026 1.00 95.44 218 GLU A C 1
ATOM 1656 O O . GLU A 1 218 ? 14.037 -3.989 8.408 1.00 95.44 218 GLU A O 1
ATOM 1661 N N . TYR A 1 219 ? 13.312 -6.062 7.944 1.00 96.81 219 TYR A N 1
ATOM 1662 C CA . TYR A 1 219 ? 11.891 -5.811 8.236 1.00 96.81 219 TYR A CA 1
ATOM 1663 C C . TYR A 1 219 ? 11.498 -6.021 9.706 1.00 96.81 219 TYR A C 1
ATOM 1665 O O . TYR A 1 219 ? 10.324 -5.895 10.066 1.00 96.81 219 TYR A O 1
ATOM 1673 N N . GLU A 1 220 ? 12.440 -6.340 10.596 1.00 97.75 220 GLU A N 1
ATOM 1674 C CA . GLU A 1 220 ? 12.139 -6.603 12.008 1.00 97.75 220 GLU A CA 1
ATOM 1675 C C . GLU A 1 220 ? 11.525 -5.380 12.719 1.00 97.75 220 GLU A C 1
ATOM 1677 O O . GLU A 1 220 ? 10.595 -5.504 13.521 1.00 97.75 220 GLU A O 1
ATOM 1682 N N . ALA A 1 221 ? 11.995 -4.172 12.392 1.00 97.56 221 ALA A N 1
ATOM 1683 C CA . ALA A 1 221 ? 11.435 -2.938 12.940 1.00 97.56 221 ALA A CA 1
ATOM 1684 C C . ALA A 1 221 ? 9.985 -2.702 12.485 1.00 97.56 221 ALA A C 1
ATOM 1686 O O . ALA A 1 221 ? 9.154 -2.261 13.285 1.00 97.56 221 ALA A O 1
ATOM 1687 N N . ASP A 1 222 ? 9.671 -3.025 11.229 1.00 97.88 222 ASP A N 1
ATOM 1688 C CA . ASP A 1 222 ? 8.315 -2.933 10.690 1.00 97.88 222 ASP A CA 1
ATOM 1689 C C . ASP A 1 222 ? 7.385 -3.967 11.332 1.00 97.88 222 ASP A C 1
ATOM 1691 O O . ASP A 1 222 ? 6.253 -3.628 11.679 1.00 97.88 222 ASP A O 1
ATOM 1695 N N . ALA A 1 223 ? 7.878 -5.186 11.585 1.00 97.81 223 ALA A N 1
ATOM 1696 C CA . ALA A 1 223 ? 7.137 -6.224 12.303 1.00 97.81 223 ALA A CA 1
ATOM 1697 C C . ALA A 1 223 ? 6.749 -5.767 13.714 1.00 97.81 223 ALA A C 1
ATOM 1699 O O . ALA A 1 223 ? 5.566 -5.768 14.058 1.00 97.81 223 ALA A O 1
ATOM 1700 N N . ARG A 1 224 ? 7.716 -5.269 14.498 1.00 98.12 224 ARG A N 1
ATOM 1701 C CA . ARG A 1 224 ? 7.449 -4.731 15.844 1.00 98.12 224 ARG A CA 1
ATOM 1702 C C . ARG A 1 224 ? 6.452 -3.574 15.818 1.00 98.12 224 ARG A C 1
ATOM 1704 O O . ARG A 1 224 ? 5.587 -3.482 16.690 1.00 98.12 224 ARG A O 1
ATOM 1711 N N . ARG A 1 225 ? 6.562 -2.678 14.830 1.00 97.62 225 ARG A N 1
ATOM 1712 C CA . ARG A 1 225 ? 5.625 -1.559 14.667 1.00 97.62 225 ARG A CA 1
ATOM 1713 C C . ARG A 1 225 ? 4.212 -2.064 14.376 1.00 97.62 225 ARG A C 1
ATOM 1715 O O . ARG A 1 225 ? 3.285 -1.652 15.066 1.00 97.62 225 ARG A O 1
ATOM 1722 N N . ALA A 1 226 ? 4.054 -2.978 13.421 1.00 97.69 226 ALA A N 1
ATOM 1723 C CA . ALA A 1 226 ? 2.753 -3.527 13.049 1.00 97.69 226 ALA A CA 1
ATOM 1724 C C . ALA A 1 226 ? 2.084 -4.291 14.207 1.00 97.69 226 ALA A C 1
ATOM 1726 O O . ALA A 1 226 ? 0.884 -4.142 14.434 1.00 97.69 226 ALA A O 1
ATOM 1727 N N . GLU A 1 227 ? 2.853 -5.055 14.988 1.00 98.00 227 GLU A N 1
ATOM 1728 C CA . GLU A 1 227 ? 2.353 -5.738 16.189 1.00 98.00 227 GLU A CA 1
ATOM 1729 C C . GLU A 1 227 ? 1.892 -4.748 17.268 1.00 98.00 227 GLU A C 1
ATOM 1731 O O . GLU A 1 227 ? 0.813 -4.912 17.846 1.00 98.00 227 GLU A O 1
ATOM 1736 N N . LYS A 1 228 ? 2.667 -3.681 17.503 1.00 97.06 228 LYS A N 1
ATOM 1737 C CA . LYS A 1 228 ? 2.291 -2.603 18.427 1.00 97.06 228 LYS A CA 1
ATOM 1738 C C . LYS A 1 228 ? 1.019 -1.886 17.972 1.00 97.06 228 LYS A C 1
ATOM 1740 O O . LYS A 1 228 ? 0.141 -1.617 18.795 1.00 97.06 228 LYS A O 1
ATOM 1745 N N . ASP A 1 229 ? 0.907 -1.588 16.681 1.00 95.62 229 ASP A N 1
ATOM 1746 C CA . ASP A 1 229 ? -0.264 -0.924 16.111 1.00 95.62 229 ASP A CA 1
ATOM 1747 C C . ASP A 1 229 ? -1.517 -1.797 16.254 1.00 95.62 229 ASP A C 1
ATOM 1749 O O . ASP A 1 229 ? -2.546 -1.301 16.721 1.00 95.62 229 ASP A O 1
ATOM 1753 N N . LEU A 1 230 ? -1.418 -3.100 15.959 1.00 97.50 230 LEU A N 1
ATOM 1754 C CA . LEU A 1 230 ? -2.493 -4.074 16.173 1.00 97.50 230 LEU A CA 1
ATOM 1755 C C . LEU A 1 230 ? -2.922 -4.137 17.645 1.00 97.50 230 LEU A C 1
ATOM 1757 O O . LEU A 1 230 ? -4.118 -4.076 17.941 1.00 97.50 230 LEU A O 1
ATOM 1761 N N . ALA A 1 231 ? -1.967 -4.239 18.573 1.00 96.31 231 ALA A N 1
ATOM 1762 C CA . ALA A 1 231 ? -2.259 -4.260 20.005 1.00 96.31 231 ALA A CA 1
ATOM 1763 C C . ALA A 1 231 ? -2.989 -2.980 20.444 1.00 96.31 231 ALA A C 1
ATOM 1765 O O . ALA A 1 231 ? -4.017 -3.056 21.116 1.00 96.31 231 ALA A O 1
ATOM 1766 N N . GLY A 1 232 ? -2.519 -1.815 19.987 1.00 94.62 232 GLY A N 1
ATOM 1767 C CA . GLY A 1 232 ? -3.142 -0.526 20.279 1.00 94.62 232 GLY A CA 1
ATOM 1768 C C . GLY A 1 232 ? -4.539 -0.352 19.672 1.00 94.62 232 GLY A C 1
ATOM 1769 O O . GLY A 1 232 ? -5.352 0.387 20.225 1.00 94.62 232 GLY A O 1
ATOM 1770 N N . MET A 1 233 ? -4.829 -0.996 18.536 1.00 94.31 233 MET A N 1
ATOM 1771 C CA . MET A 1 233 ? -6.176 -1.025 17.953 1.00 94.31 233 MET A CA 1
ATOM 1772 C C . MET A 1 233 ? -7.122 -1.911 18.768 1.00 94.31 233 MET A C 1
ATOM 1774 O O . MET A 1 233 ? -8.249 -1.502 19.033 1.00 94.31 233 MET A O 1
ATOM 1778 N N . ARG A 1 234 ? -6.658 -3.084 19.220 1.00 93.62 234 ARG A N 1
ATOM 1779 C CA . ARG A 1 234 ? -7.449 -4.011 20.050 1.00 93.62 234 ARG A CA 1
ATOM 1780 C C . ARG A 1 234 ? -7.799 -3.439 21.420 1.00 93.62 234 ARG A C 1
ATOM 1782 O O . ARG A 1 234 ? -8.892 -3.682 21.914 1.00 93.62 234 ARG A O 1
ATOM 1789 N N . SER A 1 235 ? -6.893 -2.676 22.026 1.00 89.25 235 SER A N 1
ATOM 1790 C CA . SER A 1 235 ? -7.113 -2.052 23.336 1.00 89.25 235 SER A CA 1
ATOM 1791 C C . SER A 1 235 ? -8.000 -0.802 23.288 1.00 89.25 235 SER A C 1
ATOM 1793 O O . SER A 1 235 ? -8.244 -0.194 24.329 1.00 89.25 235 SER A O 1
ATOM 1795 N N . GLY A 1 236 ? -8.432 -0.354 22.101 1.00 79.44 236 GLY A N 1
ATOM 1796 C CA . GLY A 1 236 ? -9.185 0.894 21.943 1.00 79.44 236 GLY A CA 1
ATOM 1797 C C . GLY A 1 236 ? -8.390 2.152 22.319 1.00 79.44 236 GLY A C 1
ATOM 1798 O O . GLY A 1 236 ? -8.964 3.235 22.448 1.00 79.44 236 GLY A O 1
ATOM 1799 N N . SER A 1 237 ? -7.068 2.043 22.498 1.00 72.00 237 SER A N 1
ATOM 1800 C CA . SER A 1 237 ? -6.215 3.193 22.797 1.00 72.00 237 SER A CA 1
ATOM 1801 C C . SER A 1 237 ? -6.301 4.204 21.645 1.00 72.00 237 SER A C 1
ATOM 1803 O O . SER A 1 237 ? -6.512 3.827 20.493 1.00 72.00 237 SER A O 1
ATOM 1805 N N . ARG A 1 238 ? -6.158 5.508 21.899 1.00 57.44 238 ARG A N 1
ATOM 1806 C CA . ARG A 1 238 ? -6.073 6.482 20.793 1.00 57.44 238 ARG A CA 1
ATOM 1807 C C . ARG A 1 238 ? -4.754 6.288 20.027 1.00 57.44 238 ARG A C 1
ATOM 1809 O O . ARG A 1 238 ? -3.755 5.933 20.651 1.00 57.44 238 ARG A O 1
ATOM 1816 N N . PRO A 1 239 ? -4.724 6.495 18.696 1.00 56.25 239 PRO A N 1
ATOM 1817 C CA . PRO A 1 239 ? -3.495 6.354 17.924 1.00 56.25 239 PRO A CA 1
ATOM 1818 C C . PRO A 1 239 ? -2.433 7.336 18.434 1.00 56.25 239 PRO A C 1
ATOM 1820 O O . PRO A 1 239 ? -2.641 8.549 18.424 1.00 56.25 239 PRO A O 1
ATOM 1823 N N . SER A 1 240 ? -1.284 6.815 18.865 1.00 51.50 240 SER A N 1
ATOM 1824 C CA . SER A 1 240 ? -0.063 7.609 18.992 1.00 51.50 240 SER A CA 1
ATOM 1825 C C . SER A 1 240 ? 0.340 8.030 17.580 1.00 51.50 240 SER A C 1
ATOM 1827 O O . SER A 1 240 ? 0.574 7.160 16.746 1.00 51.50 240 SER A O 1
ATOM 1829 N N . GLY A 1 241 ? 0.333 9.333 17.287 1.00 40.91 241 GLY A N 1
ATOM 1830 C CA . GLY A 1 241 ? 0.517 9.864 15.934 1.00 40.91 241 GLY A CA 1
ATOM 1831 C C . GLY A 1 241 ? 1.671 9.201 15.175 1.00 40.91 241 GLY A C 1
ATOM 1832 O O . GLY A 1 241 ? 2.787 9.111 15.686 1.00 40.91 241 GLY A O 1
ATOM 1833 N N . ILE A 1 242 ? 1.382 8.734 13.958 1.00 44.56 242 ILE A N 1
ATOM 1834 C CA . ILE A 1 242 ? 2.367 8.176 13.029 1.00 44.56 242 ILE A CA 1
ATOM 1835 C C . ILE A 1 242 ? 3.374 9.289 12.721 1.00 44.56 242 ILE A C 1
ATOM 1837 O O . ILE A 1 242 ? 3.048 10.247 12.020 1.00 44.56 242 ILE A O 1
ATOM 1841 N N . ARG A 1 243 ? 4.592 9.193 13.262 1.00 36.94 243 ARG A N 1
ATOM 1842 C CA . ARG A 1 243 ? 5.715 9.986 12.755 1.00 36.94 243 ARG A CA 1
ATOM 1843 C C . ARG A 1 243 ? 6.194 9.320 11.463 1.00 36.94 243 ARG A C 1
ATOM 1845 O O . ARG A 1 243 ? 6.462 8.119 11.503 1.00 36.94 243 ARG A O 1
ATOM 1852 N N . PRO A 1 244 ? 6.287 10.046 10.338 1.00 36.41 244 PRO A N 1
ATOM 1853 C CA . PRO A 1 244 ? 6.872 9.491 9.129 1.00 36.41 244 PRO A CA 1
ATOM 1854 C C . PRO A 1 244 ? 8.326 9.108 9.418 1.00 36.41 244 PRO A C 1
ATOM 1856 O O . PRO A 1 244 ? 9.082 9.897 9.990 1.00 36.41 244 PRO A O 1
ATOM 1859 N N . SER A 1 245 ? 8.696 7.880 9.062 1.00 38.19 245 SER A N 1
ATOM 1860 C CA . SER A 1 245 ? 10.080 7.418 9.037 1.00 38.19 245 SER A CA 1
ATOM 1861 C C . SER A 1 245 ? 10.865 8.362 8.129 1.00 38.19 245 SER A C 1
ATOM 1863 O O . SER A 1 245 ? 10.519 8.532 6.961 1.00 38.19 245 SER A O 1
ATOM 1865 N N . GLY A 1 246 ? 11.872 9.026 8.693 1.00 32.97 246 GLY A N 1
ATOM 1866 C CA . GLY A 1 246 ? 12.729 9.945 7.962 1.00 32.97 246 GLY A CA 1
ATOM 1867 C C . GLY A 1 246 ? 13.407 9.253 6.784 1.00 32.97 246 GLY A C 1
ATOM 1868 O O . GLY A 1 246 ? 13.967 8.167 6.927 1.00 32.97 246 GLY A O 1
ATOM 1869 N N . VAL A 1 247 ? 13.342 9.930 5.642 1.00 36.50 247 VAL A N 1
ATOM 1870 C CA . VAL A 1 247 ? 14.247 9.770 4.506 1.00 36.50 247 VAL A CA 1
ATOM 1871 C C . VAL A 1 247 ? 15.684 9.819 5.037 1.00 36.50 247 VAL A C 1
ATOM 1873 O O . VAL A 1 247 ? 16.039 10.756 5.756 1.00 36.50 247 VAL A O 1
ATOM 1876 N N . ARG A 1 248 ? 16.475 8.793 4.721 1.00 34.16 248 ARG A N 1
ATOM 1877 C CA . ARG A 1 248 ? 17.935 8.897 4.665 1.00 34.16 248 ARG A CA 1
ATOM 1878 C C . ARG A 1 248 ? 18.329 9.086 3.213 1.00 34.16 248 ARG A C 1
ATOM 1880 O O . ARG A 1 248 ? 17.687 8.422 2.369 1.00 34.16 248 ARG A O 1
#

Solvent-accessible surface area (backbone atoms only — not comparable to full-atom values): 13078 Å² total; per-residue (Å²): 132,85,72,59,46,65,60,26,48,46,52,15,41,48,22,43,54,52,12,52,53,24,48,77,68,73,34,58,71,58,13,51,51,27,32,52,54,13,54,52,24,47,55,50,25,56,76,64,55,94,71,90,79,45,41,40,52,21,39,52,50,10,51,53,26,46,54,41,17,52,52,27,48,76,69,64,38,58,68,57,17,52,32,32,24,22,34,9,34,46,26,10,32,71,20,13,83,40,62,82,38,48,86,39,41,70,56,37,71,72,34,76,90,41,54,63,38,50,33,80,43,68,90,74,54,83,34,66,75,40,42,42,66,58,31,40,47,46,30,23,50,26,26,39,52,37,18,53,47,37,68,75,39,78,83,64,74,70,80,95,56,88,50,38,47,70,76,68,75,56,67,79,77,57,71,90,53,71,61,63,44,46,40,36,28,58,70,91,36,55,84,51,54,69,66,56,31,22,54,49,28,20,47,50,18,19,45,35,28,51,48,44,26,76,80,40,64,88,36,42,66,55,17,55,49,31,46,51,51,37,52,37,59,75,69,68,51,79,82,77,77,85,72,78,81,76,86,127

Mean predicted aligned error: 6.94 Å

Nearest PDB structures (foldseek):
  5cwn-assembly1_A  TM=4.028E-01  e=1.222E-02  synthetic construct
  5cwq-assembly1_A  TM=3.083E-01  e=9.299E-01  synthetic construct
  6xr2-assembly2_F  TM=3.344E-01  e=2.095E+00  synthetic construct
  7rdr-assembly1_A  TM=2.384E-01  e=1.334E+00  unidentified
  6af0-assembly1_A  TM=1.624E-01  e=9.286E+00  Thermothelomyces thermophilus ATCC 42464